Protein AF-A0A522DX21-F1 (afdb_monomer_lite)

Structure (mmCIF, N/CA/C/O backbone):
data_AF-A0A522DX21-F1
#
_entry.id   AF-A0A522DX21-F1
#
loop_
_atom_site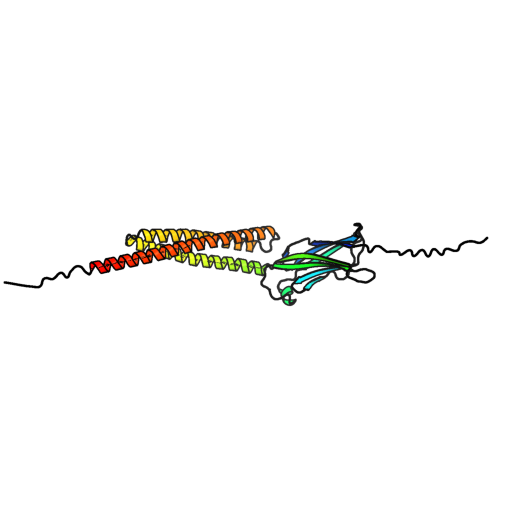.group_PDB
_atom_site.id
_atom_site.type_symbol
_atom_site.label_atom_id
_atom_site.label_alt_id
_atom_site.label_comp_id
_atom_site.label_asym_id
_atom_site.label_entity_id
_atom_site.label_seq_id
_atom_site.pdbx_PDB_ins_code
_atom_site.Cartn_x
_atom_site.Cartn_y
_atom_site.Cartn_z
_atom_site.occupancy
_atom_site.B_iso_or_equiv
_atom_site.auth_seq_id
_atom_site.auth_comp_id
_atom_site.auth_asym_id
_atom_site.auth_atom_id
_atom_site.pdbx_PDB_model_num
ATOM 1 N N . MET A 1 1 ? 10.305 26.008 -93.232 1.00 39.03 1 MET A N 1
ATOM 2 C CA . MET A 1 1 ? 11.632 25.721 -92.625 1.00 39.03 1 MET A CA 1
ATOM 3 C C . MET A 1 1 ? 11.988 26.910 -91.744 1.00 39.03 1 MET A C 1
ATOM 5 O O . MET A 1 1 ? 11.935 28.002 -92.274 1.00 39.03 1 MET A O 1
ATOM 9 N N . LYS A 1 2 ? 12.291 26.860 -90.445 1.00 35.84 2 LYS A N 1
ATOM 10 C CA . LYS A 1 2 ? 12.643 25.828 -89.450 1.00 35.84 2 LYS A CA 1
ATOM 11 C C . LYS A 1 2 ? 12.024 26.304 -88.116 1.00 35.84 2 LYS A C 1
ATOM 13 O O . LYS A 1 2 ? 12.087 27.488 -87.822 1.00 35.84 2 LYS A O 1
ATOM 18 N N . LEU A 1 3 ? 11.160 25.500 -87.508 1.00 30.83 3 LEU A N 1
ATOM 19 C CA . LEU A 1 3 ? 11.410 24.604 -86.368 1.00 30.83 3 LEU A CA 1
ATOM 20 C C . LEU A 1 3 ? 11.516 25.326 -85.008 1.00 30.83 3 LEU A C 1
ATOM 22 O O . LEU A 1 3 ? 12.501 25.985 -84.692 1.00 30.83 3 LEU A O 1
ATOM 26 N N . LEU A 1 4 ? 10.434 25.141 -84.251 1.00 33.38 4 LEU A N 1
ATOM 27 C CA . LEU A 1 4 ? 10.149 25.508 -82.867 1.00 33.38 4 LEU A CA 1
ATOM 28 C C . LEU A 1 4 ? 11.225 24.956 -81.906 1.00 33.38 4 LEU A C 1
ATOM 30 O O . LEU A 1 4 ? 11.493 23.756 -81.923 1.00 33.38 4 LEU A O 1
ATOM 34 N N . VAL A 1 5 ? 11.782 25.795 -81.029 1.00 33.75 5 VAL A N 1
ATOM 35 C CA . VAL A 1 5 ? 12.549 25.363 -79.846 1.00 33.75 5 VAL A CA 1
ATOM 36 C C . VAL A 1 5 ? 11.706 25.694 -78.619 1.00 33.75 5 VAL A C 1
ATOM 38 O O . VAL A 1 5 ? 11.682 26.829 -78.155 1.00 33.75 5 VAL A O 1
ATOM 41 N N . VAL A 1 6 ? 10.969 24.700 -78.124 1.00 35.12 6 VAL A N 1
ATOM 42 C CA . VAL A 1 6 ? 10.314 24.742 -76.811 1.00 35.12 6 VAL A CA 1
ATOM 43 C C . VAL A 1 6 ? 11.264 24.068 -75.831 1.00 35.12 6 VAL A C 1
ATOM 45 O O . VAL A 1 6 ? 11.471 22.858 -75.877 1.00 35.12 6 VAL A O 1
ATOM 48 N N . ALA A 1 7 ? 11.881 24.874 -74.971 1.00 36.88 7 ALA A N 1
ATOM 49 C CA . ALA A 1 7 ? 12.698 24.407 -73.866 1.00 36.88 7 ALA A CA 1
ATOM 50 C C . ALA A 1 7 ? 11.791 23.788 -72.790 1.00 36.88 7 ALA A C 1
ATOM 52 O O . ALA A 1 7 ? 11.196 24.492 -71.977 1.00 36.88 7 ALA A O 1
ATOM 53 N N . ALA A 1 8 ? 11.682 22.460 -72.788 1.00 36.44 8 ALA A N 1
ATOM 54 C CA . ALA A 1 8 ? 11.120 21.707 -71.675 1.00 36.44 8 ALA A CA 1
ATOM 55 C C . ALA A 1 8 ? 12.195 21.557 -70.589 1.00 36.44 8 ALA A C 1
ATOM 57 O O . ALA A 1 8 ? 12.949 20.585 -70.555 1.00 36.44 8 ALA A O 1
ATOM 58 N N . PHE A 1 9 ? 12.278 22.549 -69.703 1.00 37.25 9 PHE A N 1
ATOM 59 C CA . PHE A 1 9 ? 13.002 22.441 -68.440 1.00 37.25 9 PHE A CA 1
ATOM 60 C C . PHE A 1 9 ? 12.196 21.495 -67.535 1.00 37.25 9 PHE A C 1
ATOM 62 O O . PHE A 1 9 ? 11.307 21.915 -66.797 1.00 37.25 9 PHE A O 1
ATOM 69 N N . SER A 1 10 ? 12.443 20.188 -67.662 1.00 35.66 10 SER A N 1
ATOM 70 C CA . SER A 1 10 ? 11.911 19.175 -66.747 1.00 35.66 10 SER A CA 1
ATOM 71 C C . SER A 1 10 ? 12.564 19.369 -65.384 1.00 35.66 10 SER A C 1
ATOM 73 O O . SER A 1 10 ? 13.601 18.789 -65.075 1.00 35.66 10 SER A O 1
ATOM 75 N N . PHE A 1 11 ? 11.950 20.228 -64.577 1.00 39.78 11 PHE A N 1
ATOM 76 C CA . PHE A 1 11 ? 12.194 20.342 -63.150 1.00 39.78 11 PHE A CA 1
ATOM 77 C C . PHE A 1 11 ? 11.631 19.076 -62.488 1.00 39.78 11 PHE A C 1
ATOM 79 O O . PHE A 1 11 ? 10.520 19.056 -61.963 1.00 39.78 11 PHE A O 1
ATOM 86 N N . LEU A 1 12 ? 12.382 17.975 -62.589 1.00 36.09 12 LEU A N 1
ATOM 87 C CA . LEU A 1 12 ? 12.149 16.763 -61.817 1.00 36.09 12 LEU A CA 1
ATOM 88 C C . LEU A 1 12 ? 12.558 17.080 -60.372 1.00 36.09 12 LEU A C 1
ATOM 90 O O . LEU A 1 12 ? 13.670 16.792 -59.937 1.00 36.09 12 LE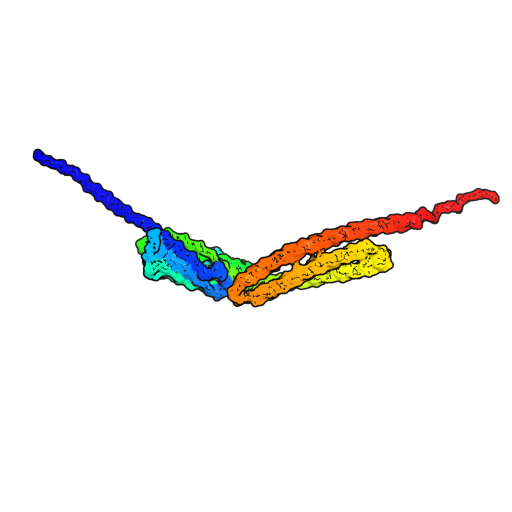U A O 1
ATOM 94 N N . LEU A 1 13 ? 11.661 17.747 -59.642 1.00 36.09 13 LEU A N 1
ATOM 95 C CA . LEU A 1 13 ? 11.667 17.756 -58.186 1.00 36.09 13 LEU A CA 1
ATOM 96 C C . LEU A 1 13 ? 11.557 16.297 -57.742 1.00 36.09 13 LEU A C 1
ATOM 98 O O . LEU A 1 13 ? 10.463 15.748 -57.628 1.00 36.09 13 LEU A O 1
ATOM 102 N N . LEU A 1 14 ? 12.709 15.667 -57.516 1.00 35.25 14 LEU A N 1
ATOM 103 C CA . LEU A 1 14 ? 12.860 14.505 -56.653 1.00 35.25 14 LEU A CA 1
ATOM 104 C C . LEU A 1 14 ? 12.428 14.941 -55.247 1.00 35.25 14 LEU A C 1
ATOM 106 O O . LEU A 1 14 ? 13.248 15.227 -54.379 1.00 35.25 14 LEU A O 1
ATOM 110 N N . LEU A 1 15 ? 11.115 15.045 -55.044 1.00 38.12 15 LEU A N 1
ATOM 111 C CA . LEU A 1 15 ? 10.481 14.990 -53.739 1.00 38.12 15 LEU A CA 1
ATOM 112 C C . LEU A 1 15 ? 10.777 13.588 -53.216 1.00 38.12 15 LEU A C 1
ATOM 114 O O . LEU A 1 15 ? 9.983 12.670 -53.397 1.00 38.12 15 LEU A O 1
ATOM 118 N N . SER A 1 16 ? 11.966 13.399 -52.644 1.00 42.44 16 SER A N 1
ATOM 119 C CA . SER A 1 16 ? 12.251 12.232 -51.824 1.00 42.44 16 SER A CA 1
ATOM 120 C C . SER A 1 16 ? 11.145 12.188 -50.771 1.00 42.44 16 SER A C 1
ATOM 122 O O . SER A 1 16 ? 11.061 13.135 -49.978 1.00 42.44 16 SER A O 1
ATOM 124 N N . PRO A 1 17 ? 10.249 11.183 -50.790 1.00 52.69 17 PRO A N 1
ATOM 125 C CA . PRO A 1 17 ? 9.234 11.084 -49.762 1.00 52.69 17 PRO A CA 1
ATOM 126 C C . PRO A 1 17 ? 9.983 11.014 -48.436 1.00 52.69 17 PRO A C 1
ATOM 128 O O . PRO A 1 17 ? 10.894 10.202 -48.267 1.00 52.69 17 PRO A O 1
ATOM 131 N N . ALA A 1 18 ? 9.663 11.928 -47.525 1.00 56.34 18 ALA A N 1
ATOM 132 C CA . ALA A 1 18 ? 10.139 11.835 -46.160 1.00 56.34 18 ALA A CA 1
ATOM 133 C C . ALA A 1 18 ? 9.536 10.549 -45.582 1.00 56.34 18 ALA A C 1
ATOM 135 O O . ALA A 1 18 ? 8.378 10.546 -45.172 1.00 56.34 18 ALA A O 1
ATOM 136 N N . PHE A 1 19 ? 10.285 9.444 -45.645 1.00 62.56 19 PHE A N 1
ATOM 137 C CA . PHE A 1 19 ? 9.850 8.158 -45.115 1.00 62.56 19 PHE A CA 1
ATOM 138 C C . PHE A 1 19 ? 9.597 8.332 -43.622 1.00 62.56 19 PHE A C 1
ATOM 140 O O . PHE A 1 19 ? 10.507 8.665 -42.855 1.00 62.56 19 PHE A O 1
ATOM 147 N N . ALA A 1 20 ? 8.348 8.158 -43.204 1.00 72.31 20 ALA A N 1
ATOM 148 C CA . ALA A 1 20 ? 8.014 8.246 -41.796 1.00 72.31 20 ALA A CA 1
ATOM 149 C C . ALA A 1 20 ? 8.520 6.976 -41.097 1.00 72.31 20 ALA A C 1
ATOM 151 O O . ALA A 1 20 ? 8.383 5.875 -41.615 1.00 72.31 20 ALA A O 1
ATOM 152 N N . LEU A 1 21 ? 9.111 7.104 -39.908 1.00 80.12 21 LEU A N 1
ATOM 153 C CA . LEU A 1 21 ? 9.552 5.942 -39.131 1.00 80.12 21 LEU A CA 1
ATOM 154 C C . LEU A 1 21 ? 8.443 5.461 -38.195 1.00 80.12 21 LEU A C 1
ATOM 156 O O . LEU A 1 21 ? 7.764 6.258 -37.532 1.00 80.12 21 LEU A O 1
ATOM 160 N N . ASN A 1 22 ? 8.294 4.148 -38.070 1.00 82.50 22 ASN A N 1
ATOM 161 C CA . ASN A 1 22 ? 7.469 3.508 -37.060 1.00 82.50 22 ASN A CA 1
ATOM 162 C C . ASN A 1 22 ? 8.352 2.913 -35.955 1.00 82.50 22 ASN A C 1
ATOM 164 O O . ASN A 1 22 ? 9.333 2.228 -36.230 1.00 82.50 22 ASN A O 1
ATOM 168 N N . ILE A 1 23 ? 8.017 3.215 -34.698 1.00 83.81 23 ILE A N 1
ATOM 169 C CA . ILE A 1 23 ? 8.788 2.796 -33.523 1.00 83.81 23 ILE A CA 1
ATOM 170 C C . ILE A 1 23 ? 7.833 2.119 -32.556 1.00 83.81 23 ILE A C 1
ATOM 172 O O . ILE A 1 23 ? 6.859 2.735 -32.115 1.00 83.81 23 ILE A O 1
ATOM 176 N N . THR A 1 24 ? 8.159 0.891 -32.174 1.00 84.38 24 THR A N 1
ATOM 177 C CA . THR A 1 24 ? 7.510 0.180 -31.075 1.00 84.38 24 THR A CA 1
ATOM 178 C C . THR A 1 24 ? 8.494 0.039 -29.925 1.00 84.38 24 THR A C 1
ATOM 180 O O . THR A 1 24 ? 9.684 -0.184 -30.133 1.00 84.38 24 THR A O 1
ATOM 183 N N . VAL A 1 25 ? 8.011 0.204 -28.694 1.00 84.31 25 VAL A N 1
ATOM 184 C CA . VAL A 1 25 ? 8.801 -0.048 -27.486 1.00 84.31 25 VAL A CA 1
ATOM 185 C C . VAL A 1 25 ? 7.913 -0.757 -26.481 1.00 84.31 25 VAL A C 1
ATOM 187 O O . VAL A 1 25 ? 6.799 -0.315 -26.192 1.00 84.31 25 VAL A O 1
ATOM 190 N N . SER A 1 26 ? 8.436 -1.835 -25.927 1.00 82.56 26 SER A N 1
ATOM 191 C CA . SER A 1 26 ? 7.828 -2.629 -24.876 1.00 82.56 26 SER A CA 1
ATOM 192 C C . SER A 1 26 ? 8.840 -2.868 -23.763 1.00 82.56 26 SER A C 1
ATOM 194 O O . SER A 1 26 ? 10.050 -2.841 -23.983 1.00 82.56 26 SER A O 1
ATOM 196 N N . ALA A 1 27 ? 8.337 -3.060 -22.551 1.00 85.62 27 ALA A N 1
ATOM 197 C CA . ALA A 1 27 ? 9.127 -3.559 -21.440 1.00 85.62 27 ALA A CA 1
ATOM 198 C C . ALA A 1 27 ? 8.679 -4.993 -21.163 1.00 85.62 27 ALA A C 1
ATOM 200 O O . ALA A 1 27 ? 7.476 -5.260 -21.168 1.00 85.62 27 ALA A O 1
ATOM 201 N N . ASP A 1 28 ? 9.622 -5.888 -20.883 1.00 84.88 28 ASP A N 1
ATOM 202 C CA . ASP A 1 28 ? 9.326 -7.252 -20.424 1.00 84.88 28 ASP A CA 1
ATOM 203 C C . ASP A 1 28 ? 8.513 -7.257 -19.115 1.00 84.88 28 ASP A C 1
ATOM 205 O O . ASP A 1 28 ? 7.706 -8.152 -18.868 1.00 84.88 28 ASP A O 1
ATOM 209 N N . LYS A 1 29 ? 8.692 -6.218 -18.293 1.00 79.75 29 LYS A N 1
ATOM 210 C CA . LYS A 1 29 ? 8.018 -6.019 -17.014 1.00 79.75 29 LYS A CA 1
ATOM 211 C C . LYS A 1 29 ? 7.388 -4.631 -16.939 1.00 79.75 29 LYS A C 1
ATOM 213 O O . LYS A 1 29 ? 8.066 -3.608 -16.992 1.00 79.75 29 LYS A O 1
ATOM 218 N N . ALA A 1 30 ? 6.080 -4.583 -16.690 1.00 73.12 30 ALA A N 1
ATOM 219 C CA . ALA A 1 30 ? 5.385 -3.332 -16.366 1.00 73.12 30 ALA A CA 1
ATOM 220 C C . ALA A 1 30 ? 5.712 -2.820 -14.946 1.00 73.12 30 ALA A C 1
ATOM 222 O O . ALA A 1 30 ? 5.510 -1.643 -14.632 1.00 73.12 30 ALA A O 1
ATOM 223 N N . LYS A 1 31 ? 6.188 -3.714 -14.069 1.00 74.19 31 LYS A N 1
ATOM 224 C CA . LYS A 1 31 ? 6.530 -3.443 -12.670 1.00 74.19 31 LYS A CA 1
ATOM 225 C C . LYS A 1 31 ? 7.816 -4.170 -12.300 1.00 74.19 31 LYS A C 1
ATOM 227 O O . LYS A 1 31 ? 7.972 -5.335 -12.641 1.00 74.19 31 LYS A O 1
ATOM 232 N N . VAL A 1 32 ? 8.704 -3.484 -11.601 1.00 77.00 32 VAL A N 1
ATOM 233 C CA . VAL A 1 32 ? 10.064 -3.946 -11.291 1.00 77.00 32 VAL A CA 1
ATOM 234 C C . VAL A 1 32 ? 10.398 -3.570 -9.859 1.00 77.00 32 VAL A C 1
ATOM 236 O O . VAL A 1 32 ? 9.903 -2.560 -9.365 1.00 77.00 32 VAL A O 1
ATOM 239 N N . MET A 1 33 ? 11.212 -4.348 -9.159 1.00 77.94 33 MET A N 1
ATOM 240 C CA . MET A 1 33 ? 11.642 -3.961 -7.812 1.00 77.94 33 MET A CA 1
ATOM 241 C C . MET A 1 33 ? 12.912 -3.103 -7.883 1.00 77.94 33 MET A C 1
ATOM 243 O O . MET A 1 33 ? 13.641 -3.115 -8.875 1.00 77.94 33 MET A O 1
ATOM 247 N N . TYR A 1 34 ? 13.182 -2.313 -6.846 1.00 79.19 34 TYR A N 1
ATOM 248 C CA . TYR A 1 34 ? 14.462 -1.601 -6.745 1.00 79.19 34 TYR A CA 1
ATOM 249 C C . TYR A 1 34 ? 15.620 -2.608 -6.738 1.00 79.19 34 TYR A C 1
ATOM 251 O O . TYR A 1 34 ? 15.553 -3.607 -6.027 1.00 79.19 34 TYR A O 1
ATOM 259 N N . GLY A 1 35 ? 16.672 -2.348 -7.516 1.00 82.38 35 GLY A N 1
ATOM 260 C CA . GLY A 1 35 ? 17.792 -3.275 -7.703 1.00 82.38 35 GLY A CA 1
ATOM 261 C C . GLY A 1 35 ? 17.547 -4.394 -8.723 1.00 82.38 35 GLY A C 1
ATOM 262 O O . GLY A 1 35 ? 18.496 -5.089 -9.076 1.00 82.38 35 GLY A O 1
ATOM 263 N N . GLU A 1 36 ? 16.321 -4.578 -9.223 1.00 82.69 36 GLU A N 1
ATOM 264 C CA . GLU A 1 36 ? 16.052 -5.574 -10.262 1.00 82.69 36 GLU A CA 1
ATOM 265 C C . GLU A 1 36 ? 16.389 -5.070 -11.663 1.00 82.69 36 GLU A C 1
ATOM 267 O O . GLU A 1 36 ? 16.349 -3.874 -11.964 1.00 82.69 36 GLU A O 1
ATOM 272 N N . ASN A 1 37 ? 16.643 -6.035 -12.546 1.00 88.19 37 ASN A N 1
ATOM 273 C CA . ASN A 1 37 ? 16.780 -5.798 -13.971 1.00 88.19 37 ASN A CA 1
ATOM 274 C C . ASN A 1 37 ? 15.440 -5.967 -14.693 1.00 88.19 37 ASN A C 1
ATOM 276 O O . ASN A 1 37 ? 14.613 -6.826 -14.350 1.00 88.19 37 ASN A O 1
ATOM 280 N N . PHE A 1 38 ? 15.276 -5.172 -15.740 1.00 86.88 38 PHE A N 1
ATOM 281 C CA . PHE A 1 38 ? 14.224 -5.317 -16.735 1.00 86.88 38 PHE A CA 1
ATOM 282 C C . PHE A 1 38 ? 14.771 -4.996 -18.117 1.00 86.88 38 PHE A C 1
ATOM 284 O O . PHE A 1 38 ? 15.800 -4.333 -18.254 1.00 86.88 38 PHE A O 1
ATOM 291 N N . THR A 1 39 ? 14.073 -5.472 -19.132 1.00 90.19 39 THR A N 1
ATOM 292 C CA . THR A 1 39 ? 14.499 -5.383 -20.521 1.00 90.19 39 THR A CA 1
ATOM 293 C C . THR A 1 39 ? 13.519 -4.515 -21.284 1.00 90.19 39 THR A C 1
ATOM 295 O O . THR A 1 39 ? 12.317 -4.779 -21.317 1.00 90.19 39 THR A O 1
ATOM 298 N N . LEU A 1 40 ? 14.040 -3.469 -21.914 1.00 89.12 40 LEU A N 1
ATOM 299 C CA . LEU A 1 40 ? 13.326 -2.724 -22.935 1.00 89.12 40 LEU A CA 1
ATOM 300 C C . LEU A 1 40 ? 13.638 -3.325 -24.291 1.00 89.12 40 LEU A C 1
ATOM 302 O O . LEU A 1 40 ? 14.800 -3.398 -24.674 1.00 89.12 40 LEU A O 1
ATOM 306 N N . SER A 1 41 ? 12.607 -3.697 -25.029 1.00 90.62 41 SER A N 1
ATOM 307 C CA . SER A 1 41 ? 12.727 -4.194 -26.392 1.00 90.62 41 SER A CA 1
ATOM 308 C C . SER A 1 41 ? 11.827 -3.402 -27.321 1.00 90.62 41 SER A C 1
ATOM 310 O O . SER A 1 41 ? 10.812 -2.833 -26.911 1.00 90.62 41 SER A O 1
ATOM 312 N N . GLY A 1 42 ? 12.191 -3.344 -28.589 1.00 89.94 42 GLY A N 1
ATOM 313 C CA . GLY A 1 42 ? 11.383 -2.653 -29.574 1.00 89.94 42 GLY A CA 1
ATOM 314 C C . GLY A 1 42 ? 11.883 -2.870 -30.983 1.00 89.94 42 GLY A C 1
ATOM 315 O O . GLY A 1 42 ? 12.882 -3.555 -31.200 1.00 89.94 42 GLY A O 1
ATOM 316 N N . ALA A 1 43 ? 11.171 -2.275 -31.931 1.00 90.62 43 ALA A N 1
ATOM 317 C CA . ALA A 1 43 ? 11.530 -2.303 -33.335 1.00 90.62 43 ALA A CA 1
ATOM 318 C C . ALA A 1 43 ? 11.411 -0.907 -33.942 1.00 90.62 43 ALA A C 1
ATOM 320 O O . ALA A 1 43 ? 10.512 -0.133 -33.598 1.00 90.62 43 ALA A O 1
ATOM 321 N N . ILE A 1 44 ? 12.326 -0.603 -34.855 1.00 88.69 44 ILE A N 1
ATOM 322 C CA . ILE A 1 44 ? 12.304 0.581 -35.703 1.00 88.69 44 ILE A CA 1
ATOM 323 C C . ILE A 1 44 ? 12.133 0.085 -37.137 1.00 88.69 44 ILE A C 1
ATOM 325 O O . ILE A 1 44 ? 12.921 -0.718 -37.630 1.00 88.69 44 ILE A O 1
ATOM 329 N N . THR A 1 45 ? 11.072 0.542 -37.791 1.00 89.19 45 THR A N 1
ATOM 330 C CA . THR A 1 45 ? 10.726 0.179 -39.170 1.00 89.19 45 THR A CA 1
ATOM 331 C C . THR A 1 45 ? 10.413 1.435 -39.967 1.00 89.19 45 THR A C 1
ATOM 333 O O . THR A 1 45 ? 10.094 2.486 -39.402 1.00 89.19 45 THR A O 1
ATOM 336 N N . TYR A 1 46 ? 10.499 1.337 -41.286 1.00 86.81 46 TYR A N 1
ATOM 337 C CA . TYR A 1 46 ? 9.920 2.336 -42.175 1.00 86.81 46 TYR A CA 1
ATOM 338 C C . TYR A 1 46 ? 8.382 2.292 -42.095 1.00 86.81 46 TYR A C 1
ATOM 340 O O . TYR A 1 46 ? 7.788 1.334 -41.599 1.00 86.81 46 TYR A O 1
ATOM 348 N N . ASP A 1 47 ? 7.718 3.333 -42.580 1.00 83.75 47 ASP A N 1
ATOM 349 C CA . ASP A 1 47 ? 6.257 3.456 -42.664 1.00 83.75 47 ASP A CA 1
ATOM 350 C C . ASP A 1 47 ? 5.589 2.315 -43.434 1.00 83.75 47 ASP A C 1
ATOM 352 O O . ASP A 1 47 ? 4.495 1.882 -43.075 1.00 83.75 47 ASP A O 1
ATOM 356 N N . ASN A 1 48 ? 6.273 1.781 -44.442 1.00 86.88 48 ASN A N 1
ATOM 357 C CA . ASN A 1 48 ? 5.850 0.599 -45.186 1.00 86.88 48 ASN A CA 1
ATOM 358 C C . ASN A 1 48 ? 6.036 -0.731 -44.417 1.00 86.88 48 ASN A C 1
ATOM 360 O O . ASN A 1 48 ? 5.780 -1.796 -44.975 1.00 86.88 48 ASN A O 1
ATOM 364 N N . GLY A 1 49 ? 6.503 -0.685 -43.164 1.00 85.38 49 GLY A N 1
ATOM 365 C CA . GLY A 1 49 ? 6.735 -1.846 -42.301 1.00 85.38 49 GLY A CA 1
ATOM 366 C C . GLY A 1 49 ? 8.061 -2.573 -42.540 1.00 85.38 49 GLY A C 1
ATOM 367 O O . GLY A 1 49 ? 8.342 -3.554 -41.855 1.00 85.38 49 GLY A O 1
ATOM 368 N N . THR A 1 50 ? 8.892 -2.108 -43.476 1.00 89.62 50 THR A N 1
ATOM 369 C CA . THR A 1 50 ? 10.188 -2.737 -43.761 1.00 89.62 50 THR A CA 1
ATOM 370 C C . THR A 1 50 ? 11.168 -2.461 -42.622 1.00 89.62 50 THR A C 1
ATOM 372 O O . THR A 1 50 ? 11.265 -1.339 -42.117 1.00 89.62 50 THR A O 1
ATOM 375 N N . ALA A 1 51 ? 11.902 -3.492 -42.216 1.00 88.94 51 ALA A N 1
ATOM 376 C CA . ALA A 1 51 ? 12.987 -3.387 -41.252 1.00 88.94 51 ALA A CA 1
ATOM 377 C C . ALA A 1 51 ? 14.236 -2.728 -41.859 1.00 88.94 51 ALA A C 1
ATOM 379 O O . ALA A 1 51 ? 14.483 -2.818 -43.060 1.00 88.94 51 ALA A O 1
ATOM 380 N N . GLY A 1 52 ? 15.045 -2.092 -41.017 1.00 84.12 52 GLY A N 1
ATOM 381 C CA . GLY A 1 52 ? 16.320 -1.501 -41.416 1.00 84.12 52 GLY A CA 1
ATOM 382 C C . GLY A 1 52 ? 17.264 -1.346 -40.229 1.00 84.12 52 GLY A C 1
ATOM 383 O O . GLY A 1 52 ? 16.858 -1.503 -39.080 1.00 84.12 52 GLY A O 1
ATOM 384 N N . GLN A 1 53 ? 18.530 -1.030 -40.500 1.00 90.69 53 GLN A N 1
ATOM 385 C CA . GLN A 1 53 ? 19.482 -0.657 -39.453 1.00 90.69 53 GLN A CA 1
ATOM 386 C C . GLN A 1 53 ? 19.413 0.845 -39.190 1.00 90.69 53 GLN A C 1
ATOM 388 O O . GLN A 1 53 ? 19.624 1.650 -40.095 1.00 90.69 53 GLN A O 1
ATOM 393 N N . PHE A 1 54 ? 19.134 1.214 -37.942 1.00 85.81 54 PHE A N 1
ATOM 394 C CA . PHE A 1 54 ? 18.990 2.600 -37.516 1.00 85.81 54 PHE A CA 1
ATOM 395 C C . PHE A 1 54 ? 19.894 2.899 -36.327 1.00 85.81 54 PHE A C 1
ATOM 397 O O . PHE A 1 54 ? 19.966 2.117 -35.378 1.00 85.81 54 PHE A O 1
ATOM 404 N N . ASP A 1 55 ? 20.523 4.072 -36.348 1.00 87.81 55 ASP A N 1
ATOM 405 C CA . ASP A 1 55 ? 21.183 4.630 -35.173 1.00 87.81 55 ASP A CA 1
ATOM 406 C C . ASP A 1 55 ? 20.127 5.124 -34.173 1.00 87.81 55 ASP A C 1
ATOM 408 O O . ASP A 1 55 ? 19.282 5.972 -34.479 1.00 87.81 55 ASP A O 1
ATOM 412 N N . TYR A 1 56 ? 20.187 4.620 -32.943 1.00 86.81 56 TYR A N 1
ATOM 413 C CA . TYR A 1 56 ? 19.236 4.958 -31.890 1.00 86.81 56 TYR A CA 1
ATOM 414 C C . TYR A 1 56 ? 19.920 5.213 -30.544 1.00 86.81 56 TYR A C 1
ATOM 416 O O . TYR A 1 56 ? 21.066 4.830 -30.289 1.00 86.81 56 TYR A O 1
ATOM 424 N N . ARG A 1 57 ? 19.177 5.882 -29.656 1.00 88.62 57 ARG A N 1
ATOM 425 C CA . ARG A 1 57 ? 19.479 5.980 -28.227 1.00 88.62 57 ARG A CA 1
ATOM 426 C C . ARG A 1 57 ? 18.214 5.685 -27.431 1.00 88.62 57 ARG A C 1
ATOM 428 O O . ARG A 1 57 ? 17.228 6.420 -27.516 1.00 88.62 57 ARG A O 1
ATOM 435 N N . ALA A 1 58 ? 18.252 4.620 -26.645 1.00 86.25 58 ALA A N 1
ATOM 436 C CA . ALA A 1 58 ? 17.215 4.261 -25.694 1.00 86.25 58 ALA A CA 1
ATOM 437 C C . ALA A 1 58 ? 17.654 4.671 -24.286 1.00 86.25 58 ALA A C 1
ATOM 439 O O . ALA A 1 58 ? 18.798 4.453 -23.890 1.00 86.25 58 ALA A O 1
ATOM 440 N N . ALA A 1 59 ? 16.749 5.277 -23.524 1.00 85.69 59 ALA A N 1
ATOM 441 C CA . ALA A 1 59 ? 17.025 5.668 -22.151 1.00 85.69 59 ALA A CA 1
ATOM 442 C C . ALA A 1 59 ? 15.800 5.476 -21.258 1.00 85.69 59 ALA A C 1
ATOM 444 O O . ALA A 1 59 ? 14.661 5.722 -21.656 1.00 85.69 59 ALA A O 1
ATOM 445 N N . VAL A 1 60 ? 16.048 5.084 -20.012 1.00 83.19 60 VAL A N 1
ATOM 446 C CA . VAL A 1 60 ? 15.041 5.068 -18.949 1.00 83.19 60 VAL A CA 1
ATOM 447 C C . VAL A 1 60 ? 15.249 6.294 -18.091 1.00 83.19 60 VAL A C 1
ATOM 449 O O . VAL A 1 60 ? 16.345 6.536 -17.588 1.00 83.19 60 VAL A O 1
ATOM 452 N N . VAL A 1 61 ? 14.177 7.050 -17.900 1.00 82.69 61 VAL A N 1
ATOM 453 C CA . VAL A 1 61 ? 14.199 8.314 -17.180 1.00 82.69 61 VAL A CA 1
ATOM 454 C C . VAL A 1 61 ? 13.311 8.213 -15.943 1.00 82.69 61 VAL A C 1
ATOM 456 O O . VAL A 1 61 ? 12.114 7.934 -16.030 1.00 82.69 61 VAL A O 1
ATOM 459 N N . ALA A 1 62 ? 13.908 8.435 -14.778 1.00 78.88 62 ALA A N 1
ATOM 460 C CA . ALA A 1 62 ? 13.229 8.587 -13.499 1.00 78.88 62 ALA A CA 1
ATOM 461 C C . ALA A 1 62 ? 12.559 9.972 -13.376 1.00 78.88 62 ALA A C 1
ATOM 463 O O . ALA A 1 62 ? 12.784 10.869 -14.202 1.00 78.88 62 ALA A O 1
ATOM 464 N N . PRO A 1 63 ? 11.731 10.197 -12.337 1.00 72.75 63 PRO A N 1
ATOM 465 C CA . PRO A 1 63 ? 11.180 11.517 -12.055 1.00 72.75 63 PRO A CA 1
ATOM 466 C C . PRO A 1 63 ? 12.280 12.586 -11.977 1.00 72.75 63 PRO A C 1
ATOM 468 O O . PRO A 1 63 ? 13.405 12.305 -11.573 1.00 72.75 63 PRO A O 1
ATOM 471 N N . LYS A 1 64 ? 11.937 13.821 -12.362 1.00 76.12 64 LYS A N 1
ATOM 472 C CA . LYS A 1 64 ? 12.873 14.947 -12.561 1.00 76.12 64 LYS A CA 1
ATOM 473 C C . LYS A 1 64 ? 13.872 14.801 -13.717 1.00 76.12 64 LYS A C 1
ATOM 475 O O . LYS A 1 64 ? 14.803 15.591 -13.806 1.00 76.12 64 LYS A O 1
ATOM 480 N N . GLY A 1 65 ? 13.671 13.849 -14.627 1.00 77.69 65 GLY A N 1
ATOM 481 C CA . GLY A 1 65 ? 14.503 13.759 -15.829 1.00 77.69 65 GLY A CA 1
ATOM 482 C C . GLY A 1 65 ? 15.836 13.038 -15.615 1.00 77.69 65 GLY A C 1
ATOM 483 O O . GLY A 1 65 ? 16.706 13.112 -16.477 1.00 77.69 65 GLY A O 1
ATOM 484 N N . ILE A 1 66 ? 16.005 12.342 -14.488 1.00 78.25 66 ILE A N 1
ATOM 485 C CA . ILE A 1 66 ? 17.249 11.640 -14.161 1.00 78.25 66 ILE A CA 1
ATOM 486 C C . ILE A 1 66 ? 17.346 10.371 -15.006 1.00 78.25 66 ILE A C 1
ATOM 488 O O . ILE A 1 66 ? 16.454 9.525 -14.971 1.00 78.25 66 ILE A O 1
ATOM 492 N N . ILE A 1 67 ? 18.425 10.240 -15.773 1.00 82.56 67 ILE A N 1
ATOM 493 C CA . ILE A 1 67 ? 18.668 9.064 -16.609 1.00 82.56 67 ILE A CA 1
ATOM 494 C C . ILE A 1 67 ? 19.152 7.926 -15.711 1.00 82.56 67 ILE A C 1
ATOM 496 O O . ILE A 1 67 ? 20.210 8.008 -15.097 1.00 82.56 67 ILE A O 1
ATOM 500 N N . VAL A 1 68 ? 18.349 6.871 -15.641 1.00 82.06 68 VAL A N 1
ATOM 501 C CA . VAL A 1 68 ? 18.606 5.660 -14.854 1.00 82.06 68 VAL A CA 1
ATOM 502 C C . VAL A 1 68 ? 19.387 4.628 -15.661 1.00 82.06 68 VAL A C 1
ATOM 504 O O . VAL A 1 68 ? 20.197 3.884 -15.122 1.00 82.06 68 VAL A O 1
ATOM 507 N N . CYS A 1 69 ? 19.126 4.585 -16.961 1.00 87.06 69 CYS A N 1
ATOM 508 C CA . CYS A 1 69 ? 19.714 3.640 -17.894 1.00 87.06 69 CYS A CA 1
ATOM 509 C C . CYS A 1 69 ? 19.786 4.304 -19.267 1.00 87.06 69 CYS A C 1
ATOM 511 O O . CYS A 1 69 ? 18.886 5.064 -19.629 1.00 87.06 69 CYS A O 1
ATOM 513 N N . ASP A 1 70 ? 20.851 4.042 -20.015 1.00 89.75 70 ASP A N 1
ATOM 514 C CA . ASP A 1 70 ? 21.143 4.682 -21.295 1.00 89.75 70 ASP A CA 1
ATOM 515 C C . ASP A 1 70 ? 21.906 3.692 -22.169 1.00 89.75 70 ASP A C 1
ATOM 517 O O . ASP A 1 70 ? 23.012 3.292 -21.807 1.00 89.75 70 ASP A O 1
ATOM 521 N N . SER A 1 71 ? 21.347 3.325 -23.323 1.00 87.81 71 SER A N 1
ATOM 522 C CA . SER A 1 71 ? 22.027 2.456 -24.292 1.00 87.81 71 SER A CA 1
ATOM 523 C C . SER A 1 71 ? 23.273 3.102 -24.892 1.00 87.81 71 SER A C 1
ATOM 525 O O . SER A 1 71 ? 24.019 2.429 -25.596 1.00 87.81 71 SER A O 1
ATOM 527 N N . LYS A 1 72 ? 23.461 4.416 -24.682 1.00 90.75 72 LYS A N 1
ATOM 528 C CA . LYS A 1 72 ? 24.313 5.266 -25.519 1.00 90.75 72 LYS A CA 1
ATOM 529 C C . LYS A 1 72 ? 23.856 5.196 -26.978 1.00 90.75 72 LYS A C 1
ATOM 531 O O . LYS A 1 72 ? 22.798 4.645 -27.291 1.00 90.75 72 LYS A O 1
ATOM 536 N N . LYS A 1 73 ? 24.600 5.856 -27.862 1.00 86.75 73 LYS A N 1
ATOM 537 C CA . LYS A 1 73 ? 24.360 5.742 -29.298 1.00 86.75 73 LYS A CA 1
ATOM 538 C C . LYS A 1 73 ? 24.768 4.334 -29.736 1.00 86.75 73 LYS A C 1
ATOM 540 O O . LYS A 1 73 ? 25.907 3.944 -29.499 1.00 86.75 73 LYS A O 1
ATOM 545 N N . THR A 1 74 ? 23.851 3.605 -30.356 1.00 91.19 74 THR A N 1
ATOM 546 C CA . THR A 1 74 ? 24.105 2.276 -30.926 1.00 91.19 74 THR A CA 1
ATOM 547 C C . THR A 1 74 ? 23.198 2.048 -32.138 1.00 91.19 74 THR A C 1
ATOM 549 O O . THR A 1 74 ? 22.373 2.907 -32.452 1.00 91.19 74 THR A O 1
ATOM 552 N N . THR A 1 75 ? 23.355 0.924 -32.829 1.00 90.81 75 THR A N 1
ATOM 553 C CA . THR A 1 75 ? 22.616 0.596 -34.055 1.00 90.81 75 THR A CA 1
ATOM 554 C C . THR A 1 75 ? 21.700 -0.602 -33.806 1.00 90.81 75 THR A C 1
ATOM 556 O O . THR A 1 75 ? 22.057 -1.512 -33.055 1.00 90.81 75 THR A O 1
ATOM 559 N N . THR A 1 76 ? 20.499 -0.601 -34.391 1.00 91.88 76 THR A N 1
ATOM 560 C CA . THR A 1 76 ? 19.588 -1.756 -34.324 1.00 91.88 76 THR A CA 1
ATOM 561 C C . THR A 1 76 ? 20.180 -2.986 -35.012 1.00 91.88 76 THR A C 1
ATOM 563 O O . THR A 1 76 ? 21.084 -2.893 -35.848 1.00 91.88 76 THR A O 1
ATOM 566 N N . ALA A 1 77 ? 19.629 -4.159 -34.700 1.00 94.06 77 ALA A N 1
ATOM 567 C CA . ALA A 1 77 ? 19.868 -5.357 -35.491 1.00 94.06 77 ALA A CA 1
ATOM 568 C C . ALA A 1 77 ? 19.367 -5.175 -36.941 1.00 94.06 77 ALA A C 1
ATOM 570 O O . ALA A 1 77 ? 18.663 -4.214 -37.266 1.00 94.06 77 ALA A O 1
ATOM 571 N N . ALA A 1 78 ? 19.757 -6.093 -37.833 1.00 92.38 78 ALA A N 1
ATOM 572 C CA . ALA A 1 78 ? 19.399 -6.038 -39.256 1.00 92.38 78 ALA A CA 1
ATOM 573 C C . ALA A 1 78 ? 17.880 -6.077 -39.505 1.00 92.38 78 ALA A C 1
ATOM 575 O O . ALA A 1 78 ? 17.399 -5.539 -40.497 1.00 92.38 78 ALA A O 1
ATOM 576 N N . ASP A 1 79 ? 17.129 -6.671 -38.580 1.00 93.69 79 ASP A N 1
ATOM 577 C CA . ASP A 1 79 ? 15.666 -6.721 -38.567 1.00 93.69 79 ASP A CA 1
ATOM 578 C C . ASP A 1 79 ? 15.017 -5.483 -37.909 1.00 93.69 79 ASP A C 1
ATOM 580 O O . ASP A 1 79 ? 13.809 -5.460 -37.676 1.00 93.69 79 ASP A O 1
ATOM 584 N N . GLY A 1 80 ? 15.795 -4.438 -37.612 1.00 90.81 80 GLY A N 1
ATOM 585 C CA . GLY A 1 80 ? 15.313 -3.210 -36.981 1.00 90.81 80 GLY A CA 1
ATOM 586 C C . GLY A 1 80 ? 15.005 -3.341 -35.494 1.00 90.81 80 GLY A C 1
ATOM 587 O O . GLY A 1 80 ? 14.533 -2.376 -34.889 1.00 90.81 80 GLY A O 1
ATOM 588 N N . THR A 1 81 ? 15.277 -4.491 -34.874 1.00 94.25 81 THR A N 1
ATOM 589 C CA . THR A 1 81 ? 15.012 -4.696 -33.450 1.00 94.25 81 THR A CA 1
ATOM 590 C C . THR A 1 81 ? 16.130 -4.156 -32.563 1.00 94.25 81 THR A C 1
ATOM 592 O O . THR A 1 81 ? 17.292 -4.024 -32.962 1.00 94.25 81 THR A O 1
ATOM 595 N N . PHE A 1 82 ? 15.774 -3.831 -31.322 1.00 93.12 82 PHE A N 1
ATOM 596 C CA . PHE A 1 82 ? 16.728 -3.507 -30.273 1.00 93.12 82 PHE A CA 1
ATOM 597 C C . PHE A 1 82 ? 16.313 -4.099 -28.929 1.00 93.12 82 PHE A C 1
ATOM 599 O O . PHE A 1 82 ? 15.134 -4.346 -28.666 1.00 93.12 82 PHE A O 1
ATOM 606 N N . SER A 1 83 ? 17.305 -4.269 -28.056 1.00 92.88 83 SER A N 1
ATOM 607 C CA . SER A 1 83 ? 17.119 -4.683 -26.670 1.00 92.88 83 SER A CA 1
ATOM 608 C C . SER A 1 83 ? 18.078 -3.914 -25.761 1.00 92.88 83 SER A C 1
ATOM 610 O O . SER A 1 83 ? 19.248 -3.728 -26.095 1.00 92.88 83 SER A O 1
ATOM 612 N N . LEU A 1 84 ? 17.579 -3.437 -24.624 1.00 91.50 84 LEU A N 1
ATOM 613 C CA . LEU A 1 84 ? 18.337 -2.733 -23.598 1.00 91.50 84 LEU A CA 1
ATOM 614 C C . LEU A 1 84 ? 17.949 -3.279 -22.225 1.00 91.50 84 LEU A C 1
ATOM 616 O O . LEU A 1 84 ? 16.840 -3.043 -21.743 1.00 91.50 84 LEU A O 1
ATOM 620 N N . THR A 1 85 ? 18.889 -3.955 -21.572 1.00 92.31 85 THR A N 1
ATOM 621 C CA . THR A 1 85 ? 18.739 -4.367 -20.175 1.00 92.31 85 THR A CA 1
ATOM 622 C C . THR A 1 85 ? 19.108 -3.209 -19.259 1.00 92.31 85 THR A C 1
ATOM 624 O O . THR A 1 85 ? 20.209 -2.666 -19.335 1.00 92.31 85 THR A O 1
ATOM 627 N N . CYS A 1 86 ? 18.188 -2.847 -18.372 1.00 88.38 86 CYS A N 1
ATOM 628 C CA . CYS A 1 86 ? 18.342 -1.764 -17.419 1.00 88.38 86 CYS A CA 1
ATOM 629 C C . CYS A 1 86 ? 18.230 -2.276 -15.989 1.00 88.38 86 CYS A C 1
ATOM 631 O O . CYS A 1 86 ? 17.279 -2.980 -15.648 1.00 88.38 86 CYS A O 1
ATOM 633 N N . SER A 1 87 ? 19.164 -1.855 -15.139 1.00 88.50 87 SER A N 1
ATOM 634 C CA . SER A 1 87 ? 19.089 -2.064 -13.695 1.00 88.50 87 SER A CA 1
ATOM 635 C C . SER A 1 87 ? 18.372 -0.892 -13.038 1.00 88.50 87 SER A C 1
ATOM 637 O O . SER A 1 87 ? 18.767 0.265 -13.198 1.00 88.50 87 SER A O 1
ATOM 639 N N . VAL A 1 88 ? 17.313 -1.177 -12.283 1.00 84.69 88 VAL A N 1
ATOM 640 C CA . VAL A 1 88 ? 16.665 -0.174 -11.436 1.00 84.69 88 VAL A CA 1
ATOM 641 C C . VAL A 1 88 ? 17.613 0.145 -10.275 1.00 84.69 88 VAL A C 1
ATOM 643 O O . VAL A 1 88 ? 18.065 -0.788 -9.612 1.00 84.69 88 VAL A O 1
ATOM 646 N N . PRO A 1 89 ? 17.906 1.421 -9.966 1.00 83.50 89 PRO A N 1
ATOM 647 C CA . PRO A 1 89 ? 18.805 1.773 -8.881 1.00 83.50 89 PRO A CA 1
ATOM 648 C C . PRO A 1 89 ? 18.272 1.225 -7.561 1.00 83.50 89 PRO A C 1
ATOM 650 O O . PRO A 1 89 ? 17.059 1.206 -7.322 1.00 83.50 89 PRO A O 1
ATOM 653 N N . THR A 1 90 ? 19.175 0.812 -6.677 1.00 83.31 90 THR A N 1
ATOM 654 C CA . THR A 1 90 ? 18.802 0.500 -5.295 1.00 83.31 90 THR A CA 1
ATOM 655 C C . THR A 1 90 ? 18.283 1.754 -4.589 1.00 83.31 90 THR A C 1
ATOM 657 O O . THR A 1 90 ? 18.446 2.882 -5.062 1.00 83.31 90 THR A O 1
ATOM 660 N N . SER A 1 91 ? 17.653 1.585 -3.426 1.00 74.12 91 SER A N 1
ATOM 661 C CA . SER A 1 91 ? 17.129 2.711 -2.638 1.00 74.12 91 SER A CA 1
ATOM 662 C C . SER A 1 91 ? 18.235 3.707 -2.269 1.00 74.12 91 SER A C 1
ATOM 664 O O . SER A 1 91 ? 18.056 4.916 -2.427 1.00 74.12 91 SER A O 1
ATOM 666 N N . ALA A 1 92 ? 19.401 3.194 -1.871 1.00 79.00 92 ALA A N 1
ATOM 667 C CA . ALA A 1 92 ? 20.591 3.984 -1.570 1.00 79.00 92 ALA A CA 1
ATOM 668 C C . ALA A 1 92 ? 21.126 4.733 -2.803 1.00 79.00 92 ALA A C 1
ATOM 670 O O . ALA A 1 92 ? 21.421 5.925 -2.723 1.00 79.00 92 ALA A O 1
ATOM 671 N N . GLN A 1 93 ? 21.197 4.067 -3.961 1.00 82.56 93 GLN A N 1
ATOM 672 C CA . GLN A 1 93 ? 21.651 4.690 -5.210 1.00 82.56 93 GLN A CA 1
ATOM 673 C C . GLN A 1 93 ? 20.684 5.774 -5.694 1.00 82.56 93 GLN A C 1
ATOM 675 O O . GLN A 1 93 ? 21.116 6.855 -6.085 1.00 82.56 93 GLN A O 1
ATOM 680 N N . ALA A 1 94 ? 19.374 5.522 -5.633 1.00 78.75 94 ALA A N 1
ATOM 681 C CA . ALA A 1 94 ? 18.366 6.505 -6.013 1.00 78.75 94 ALA A CA 1
ATOM 682 C C . ALA A 1 94 ? 18.462 7.778 -5.154 1.00 78.75 94 ALA A C 1
ATOM 684 O O . ALA A 1 94 ? 18.384 8.883 -5.691 1.00 78.75 94 ALA A O 1
ATOM 685 N N . ALA A 1 95 ? 18.686 7.623 -3.843 1.00 78.31 95 ALA A N 1
ATOM 686 C CA . ALA A 1 95 ? 18.901 8.746 -2.934 1.00 78.31 95 ALA A CA 1
ATOM 687 C C . ALA A 1 95 ? 20.167 9.544 -3.293 1.00 78.31 95 ALA A C 1
ATOM 689 O O . ALA A 1 95 ? 20.121 10.773 -3.347 1.00 78.31 95 ALA A O 1
ATOM 690 N N . ALA A 1 96 ? 21.270 8.856 -3.602 1.00 82.31 96 ALA A N 1
ATOM 691 C CA . ALA A 1 96 ? 22.521 9.490 -4.017 1.00 82.31 96 ALA A CA 1
ATOM 692 C C . ALA A 1 96 ? 22.392 10.275 -5.337 1.00 82.31 96 ALA A C 1
ATOM 694 O O . ALA A 1 96 ? 23.048 11.297 -5.513 1.00 82.31 96 ALA A O 1
ATOM 695 N N . LEU A 1 97 ? 21.510 9.844 -6.245 1.00 79.00 97 LEU A N 1
ATOM 696 C CA . LEU A 1 97 ? 21.264 10.509 -7.531 1.00 79.00 97 LEU A CA 1
ATOM 697 C C . LEU A 1 97 ? 20.433 11.798 -7.423 1.00 79.00 97 LEU A C 1
ATOM 699 O O . LEU A 1 97 ? 20.096 12.395 -8.444 1.00 79.00 97 LEU A O 1
ATOM 703 N N . GLY A 1 98 ? 20.041 12.227 -6.218 1.00 72.94 98 GLY A N 1
ATOM 704 C CA . GLY A 1 98 ? 19.196 13.411 -6.048 1.00 72.94 98 GLY A CA 1
ATOM 705 C C . GLY A 1 98 ? 17.802 13.256 -6.671 1.00 72.94 98 GLY A C 1
ATOM 706 O O . GLY A 1 98 ? 17.055 14.240 -6.768 1.00 72.94 98 GLY A O 1
ATOM 707 N N . ILE A 1 99 ? 17.420 12.025 -7.055 1.00 71.62 99 ILE A N 1
ATOM 708 C CA . ILE A 1 99 ? 16.019 11.658 -7.265 1.00 71.62 99 ILE A CA 1
ATOM 709 C C . ILE A 1 99 ? 15.385 11.991 -5.921 1.00 71.62 99 ILE A C 1
ATOM 711 O O . ILE A 1 99 ? 15.801 11.400 -4.922 1.00 71.62 99 ILE A O 1
ATOM 715 N N . PRO A 1 100 ? 14.520 13.031 -5.866 1.00 55.72 100 PRO A N 1
ATOM 716 C CA . PRO A 1 100 ? 14.131 13.688 -4.629 1.00 55.72 100 PRO A CA 1
ATOM 717 C C . PRO A 1 100 ? 13.850 12.621 -3.606 1.00 55.72 100 PRO A C 1
ATOM 719 O O . PRO A 1 100 ? 13.157 11.653 -3.928 1.00 55.72 100 PRO A O 1
ATOM 722 N N . ALA A 1 101 ? 14.356 12.842 -2.399 1.00 42.84 101 ALA A N 1
ATOM 723 C CA . ALA A 1 101 ? 14.042 12.071 -1.217 1.00 42.84 101 ALA A CA 1
ATOM 724 C C . ALA A 1 101 ? 12.548 12.196 -0.849 1.00 42.84 101 ALA A C 1
ATOM 726 O O . ALA A 1 101 ? 12.170 12.478 0.274 1.00 42.84 101 ALA A O 1
ATOM 727 N N . VAL A 1 102 ? 11.665 11.876 -1.784 1.00 43.34 102 VAL A N 1
ATOM 728 C CA . VAL A 1 102 ? 10.625 10.896 -1.547 1.00 43.34 102 VAL A CA 1
ATOM 729 C C . VAL A 1 102 ? 11.271 9.504 -1.566 1.00 43.34 102 VAL A C 1
ATOM 731 O O . VAL A 1 102 ? 10.843 8.596 -2.273 1.00 43.34 102 VAL A O 1
ATOM 734 N N . ALA A 1 103 ? 12.246 9.301 -0.680 1.00 42.28 103 ALA A N 1
ATOM 735 C CA . ALA A 1 103 ? 12.677 8.003 -0.177 1.00 42.28 103 ALA A CA 1
ATOM 736 C C . ALA A 1 103 ? 11.538 7.307 0.626 1.00 42.28 103 ALA A C 1
ATOM 738 O O . ALA A 1 103 ? 11.779 6.536 1.548 1.00 42.28 103 ALA A O 1
ATOM 739 N N . THR A 1 104 ? 10.266 7.603 0.317 1.00 49.62 104 THR A N 1
ATOM 740 C CA . THR A 1 104 ? 9.077 7.259 1.110 1.00 49.62 104 THR A CA 1
ATOM 741 C C . THR A 1 104 ? 7.852 6.828 0.300 1.00 49.62 104 THR A C 1
ATOM 743 O O . THR A 1 104 ? 6.864 6.434 0.918 1.00 49.62 104 THR A O 1
ATOM 746 N N . ARG A 1 105 ? 7.871 6.835 -1.041 1.00 55.38 105 ARG A N 1
ATOM 747 C CA . ARG A 1 105 ? 6.787 6.224 -1.833 1.00 55.38 105 ARG A CA 1
ATOM 748 C C . ARG A 1 105 ? 7.164 4.787 -2.164 1.00 55.38 105 ARG A C 1
ATOM 750 O O . ARG A 1 105 ? 8.242 4.537 -2.686 1.00 55.38 105 ARG A O 1
ATOM 757 N N . ALA A 1 106 ? 6.252 3.856 -1.892 1.00 56.00 106 ALA A N 1
ATOM 758 C CA . ALA A 1 106 ? 6.417 2.448 -2.248 1.00 56.00 106 ALA A CA 1
ATOM 759 C C . ALA A 1 106 ? 6.560 2.229 -3.766 1.00 56.00 106 ALA A C 1
ATOM 761 O O . ALA A 1 106 ? 6.962 1.149 -4.171 1.00 56.00 106 ALA A O 1
ATOM 762 N N . VAL A 1 107 ? 6.241 3.232 -4.598 1.00 63.44 107 VAL A N 1
ATOM 763 C CA . VAL A 1 107 ? 6.234 3.139 -6.062 1.00 63.44 107 VAL A CA 1
ATOM 764 C C . VAL A 1 107 ? 6.871 4.383 -6.702 1.00 63.44 107 VAL A C 1
ATOM 766 O O . VAL A 1 107 ? 6.476 5.511 -6.397 1.00 63.44 107 VAL A O 1
ATOM 769 N N . MET A 1 108 ? 7.810 4.175 -7.627 1.00 67.19 108 MET A N 1
ATOM 770 C CA . MET A 1 108 ? 8.476 5.174 -8.465 1.00 67.19 108 MET A CA 1
ATOM 771 C C . MET A 1 108 ? 8.123 4.938 -9.943 1.00 67.19 108 MET A C 1
ATOM 773 O O . MET A 1 108 ? 8.450 3.885 -10.485 1.00 67.19 108 MET A O 1
ATOM 777 N N . PRO A 1 109 ? 7.491 5.899 -10.635 1.00 68.44 109 PRO A N 1
ATOM 778 C CA . PRO A 1 109 ? 7.247 5.775 -12.064 1.00 68.44 109 PRO A CA 1
ATOM 779 C C . PRO A 1 109 ? 8.524 6.056 -12.862 1.00 68.44 109 PRO A C 1
ATOM 781 O O . PRO A 1 109 ? 9.143 7.107 -12.716 1.00 68.44 109 PRO A O 1
ATOM 784 N N . LEU A 1 110 ? 8.886 5.127 -13.734 1.00 72.06 110 LEU A N 1
ATOM 785 C CA . LEU A 1 110 ? 9.947 5.223 -14.726 1.00 72.06 110 LEU A CA 1
ATOM 786 C C . LEU A 1 110 ? 9.320 5.437 -16.105 1.00 72.06 110 LEU A C 1
ATOM 788 O O . LEU A 1 110 ? 8.330 4.794 -16.456 1.00 72.06 110 LEU A O 1
ATOM 792 N N . ARG A 1 111 ? 9.911 6.330 -16.898 1.00 75.69 111 ARG A N 1
ATOM 793 C CA . ARG A 1 111 ? 9.551 6.530 -18.303 1.00 75.69 111 ARG A CA 1
ATOM 794 C C . ARG A 1 111 ? 10.641 5.938 -19.179 1.00 75.69 111 ARG A C 1
ATOM 796 O O . ARG A 1 111 ? 11.748 6.466 -19.233 1.00 75.69 111 ARG A O 1
ATOM 803 N N . ALA A 1 112 ? 10.329 4.842 -19.850 1.00 70.69 112 ALA A N 1
ATOM 804 C CA . ALA A 1 112 ? 11.187 4.248 -20.862 1.00 70.69 112 ALA A CA 1
ATOM 805 C C . ALA A 1 112 ? 10.981 4.996 -22.173 1.00 70.69 112 ALA A C 1
ATOM 807 O O . ALA A 1 112 ? 9.845 5.078 -22.626 1.00 70.69 112 ALA A O 1
ATOM 808 N N . GLY A 1 113 ? 12.032 5.549 -22.773 1.00 73.75 113 GLY A N 1
ATOM 809 C CA . GLY A 1 113 ? 11.920 6.265 -24.036 1.00 73.75 113 GLY A CA 1
ATOM 810 C C . GLY A 1 113 ? 12.986 5.881 -25.047 1.00 73.75 113 GLY A C 1
ATOM 811 O O . GLY A 1 113 ? 14.094 5.491 -24.685 1.00 73.75 113 GLY A O 1
ATOM 812 N N . VAL A 1 114 ? 12.641 6.016 -26.325 1.00 71.44 114 VAL A N 1
ATOM 813 C CA . VAL A 1 114 ? 13.560 5.788 -27.445 1.00 71.44 114 VAL A CA 1
ATOM 814 C C . VAL A 1 114 ? 13.545 7.005 -28.347 1.00 71.44 114 VAL A C 1
ATOM 816 O O . VAL A 1 114 ? 12.477 7.523 -28.684 1.00 71.44 114 VAL A O 1
ATOM 819 N N . THR A 1 115 ? 14.745 7.449 -28.702 1.00 76.00 115 THR A N 1
ATOM 820 C CA . THR A 1 115 ? 14.992 8.530 -29.647 1.00 76.00 115 THR A CA 1
ATOM 821 C C . THR A 1 115 ? 15.743 7.946 -30.834 1.00 76.00 115 THR A C 1
ATOM 823 O O . THR A 1 115 ? 16.814 7.359 -30.658 1.00 76.00 115 THR A O 1
ATOM 826 N N . VAL A 1 116 ? 15.191 8.120 -32.032 1.00 68.38 116 VAL A N 1
ATOM 827 C CA . VAL A 1 116 ? 15.850 7.739 -33.289 1.00 68.38 116 VAL A CA 1
ATOM 828 C C . VAL A 1 116 ? 16.446 8.981 -33.925 1.00 68.38 116 VAL A C 1
ATOM 830 O O . VAL A 1 116 ? 15.790 10.029 -33.970 1.00 68.38 116 VAL A O 1
ATOM 833 N N . LEU A 1 117 ? 17.698 8.862 -34.356 1.00 71.38 117 LEU A N 1
ATOM 834 C CA . LEU A 1 117 ? 18.441 9.947 -34.978 1.00 71.38 117 LEU A CA 1
ATOM 835 C C . LEU A 1 117 ? 18.424 9.758 -36.494 1.00 71.38 117 LEU A C 1
ATOM 837 O O . LEU A 1 117 ? 18.636 8.649 -36.978 1.00 71.38 117 LEU A O 1
ATOM 841 N N . ASP A 1 118 ? 18.198 10.842 -37.234 1.00 62.22 118 ASP A N 1
ATOM 842 C CA . ASP A 1 118 ? 18.465 10.857 -38.673 1.00 62.22 118 ASP A CA 1
ATOM 843 C C . ASP A 1 118 ? 19.973 10.608 -38.880 1.00 62.22 118 ASP A C 1
ATOM 845 O O . ASP A 1 118 ? 20.779 11.367 -38.328 1.00 62.22 118 ASP A O 1
ATOM 849 N N . PRO A 1 119 ? 20.384 9.577 -39.641 1.00 56.06 119 PRO A N 1
ATOM 850 C CA . PRO A 1 119 ? 21.799 9.297 -39.887 1.00 56.06 119 PRO A CA 1
ATOM 851 C C . PRO A 1 119 ? 22.519 10.442 -40.613 1.00 56.06 119 PRO A C 1
ATOM 853 O O . PRO A 1 119 ? 23.739 10.553 -40.520 1.00 56.06 119 PRO A O 1
ATOM 856 N N . THR A 1 120 ? 21.774 11.302 -41.310 1.00 59.59 120 THR A N 1
ATOM 857 C CA . THR A 1 120 ? 22.309 12.402 -42.118 1.00 59.59 120 THR A CA 1
ATOM 858 C C . THR A 1 120 ? 22.535 13.661 -41.285 1.00 59.59 120 THR A C 1
ATOM 860 O O . THR A 1 120 ? 23.558 14.324 -41.425 1.00 59.59 120 THR A O 1
ATOM 863 N N . ASN A 1 121 ? 21.583 13.991 -40.404 1.00 69.94 121 ASN A N 1
ATOM 864 C CA . ASN A 1 121 ? 21.525 15.297 -39.732 1.00 69.94 121 ASN A CA 1
ATOM 865 C C . ASN A 1 121 ? 21.536 15.217 -38.198 1.00 69.94 121 ASN A C 1
ATOM 867 O O . ASN A 1 121 ? 21.525 16.250 -37.530 1.00 69.94 121 ASN A O 1
ATOM 871 N N . PHE A 1 122 ? 21.519 14.010 -37.623 1.00 60.16 122 PHE A N 1
ATOM 872 C CA . PHE A 1 122 ? 21.434 13.753 -36.179 1.00 60.16 122 PHE A CA 1
ATOM 873 C C . PHE A 1 122 ? 20.249 14.439 -35.477 1.00 60.16 122 PHE A C 1
ATOM 875 O O . PHE A 1 122 ? 20.271 14.660 -34.263 1.00 60.16 122 PHE A O 1
ATOM 882 N N . THR A 1 123 ? 19.196 14.771 -36.221 1.00 68.62 123 THR A N 1
ATOM 883 C CA . THR A 1 123 ? 17.966 15.346 -35.678 1.00 68.62 123 THR A CA 1
ATOM 884 C C . THR A 1 123 ? 17.071 14.244 -35.113 1.00 68.62 123 THR A C 1
ATOM 886 O O . THR A 1 123 ? 17.105 13.092 -35.549 1.00 68.62 123 THR A O 1
ATOM 889 N N . ILE A 1 124 ? 16.277 14.584 -34.094 1.00 69.12 124 ILE A N 1
ATOM 890 C CA . ILE A 1 124 ? 15.325 13.651 -33.484 1.00 69.12 124 ILE A CA 1
ATOM 891 C C . ILE A 1 124 ? 14.153 13.458 -34.444 1.00 69.12 124 ILE A C 1
ATOM 893 O O . ILE A 1 124 ? 13.375 14.385 -34.652 1.00 69.12 124 ILE A O 1
ATOM 897 N N . VAL A 1 125 ? 14.003 12.247 -34.979 1.00 59.56 125 VAL A N 1
ATOM 898 C CA . VAL A 1 125 ? 12.946 11.942 -35.957 1.00 59.56 125 VAL A CA 1
ATOM 899 C C . VAL A 1 125 ? 11.635 11.584 -35.258 1.00 59.56 125 VAL A C 1
ATOM 901 O O . VAL A 1 125 ? 10.559 11.996 -35.685 1.00 59.56 125 VAL A O 1
ATOM 904 N N . LYS A 1 126 ? 11.699 10.825 -34.156 1.00 61.88 126 LYS A N 1
ATOM 905 C CA . LYS A 1 126 ? 10.514 10.385 -33.405 1.00 61.88 126 LYS A CA 1
ATOM 906 C C . LYS A 1 126 ? 10.879 9.965 -31.979 1.00 61.88 126 LYS A C 1
ATOM 908 O O . LYS A 1 126 ? 11.979 9.471 -31.731 1.00 61.88 126 LYS A O 1
ATOM 913 N N . LYS A 1 127 ? 9.944 10.177 -31.043 1.00 67.50 127 LYS A N 1
ATOM 914 C CA . LYS A 1 127 ? 10.071 9.835 -29.619 1.00 67.50 127 LYS A CA 1
ATOM 915 C C . LYS A 1 127 ? 8.886 8.981 -29.178 1.00 67.50 127 LYS A C 1
ATOM 917 O O . LYS A 1 127 ? 7.742 9.379 -29.375 1.00 67.50 127 LYS A O 1
ATOM 922 N N . TYR A 1 128 ? 9.159 7.849 -28.540 1.00 67.69 128 TYR A N 1
ATOM 923 C CA . TYR A 1 128 ? 8.146 7.022 -27.874 1.00 67.69 128 TYR A CA 1
ATOM 924 C C . TYR A 1 128 ? 8.428 6.962 -26.370 1.00 67.69 128 TYR A C 1
ATOM 926 O O . TYR A 1 128 ? 9.593 7.042 -25.980 1.00 67.69 128 TYR A O 1
ATOM 934 N N . ALA A 1 129 ? 7.388 6.846 -25.533 1.00 64.81 129 ALA A N 1
ATOM 935 C CA . ALA A 1 129 ? 7.530 6.701 -24.085 1.00 64.81 129 ALA A CA 1
ATOM 936 C C . ALA A 1 129 ? 6.562 5.652 -23.499 1.00 64.81 129 ALA A C 1
ATOM 938 O O . ALA A 1 129 ? 5.349 5.815 -23.596 1.00 64.81 129 ALA A O 1
ATOM 939 N N . GLY A 1 130 ? 7.095 4.612 -22.850 1.00 62.22 130 GLY A N 1
ATOM 940 C CA . GLY A 1 130 ? 6.353 3.652 -22.022 1.00 62.22 130 GLY A CA 1
ATOM 941 C C . GLY A 1 130 ? 6.514 3.940 -20.523 1.00 62.22 130 GLY A C 1
ATOM 942 O O . GLY A 1 130 ? 7.489 4.572 -20.113 1.00 62.22 130 GLY A O 1
ATOM 943 N N . ASN A 1 131 ? 5.573 3.478 -19.692 1.00 69.06 131 ASN A N 1
ATOM 944 C CA . ASN A 1 131 ? 5.639 3.625 -18.231 1.00 69.06 131 ASN A CA 1
ATOM 945 C C . ASN A 1 131 ? 5.979 2.281 -17.567 1.00 69.06 131 ASN A C 1
ATOM 947 O O . ASN A 1 131 ? 5.284 1.295 -17.793 1.00 69.06 131 ASN A O 1
ATOM 951 N N . VAL A 1 132 ? 6.996 2.267 -16.706 1.00 64.81 132 VAL A N 1
ATOM 952 C CA . VAL A 1 132 ? 7.366 1.134 -15.841 1.00 64.81 132 VAL A CA 1
ATOM 953 C C . VAL A 1 132 ? 7.281 1.602 -14.389 1.00 64.81 132 VAL A C 1
ATOM 955 O O . VAL A 1 132 ? 7.671 2.722 -14.083 1.00 64.81 132 VAL A O 1
ATOM 958 N N . LEU A 1 133 ? 6.753 0.794 -13.471 1.00 71.12 133 LEU A N 1
ATOM 959 C CA . LEU A 1 133 ? 6.659 1.166 -12.053 1.00 71.12 133 LEU A CA 1
ATOM 960 C C . LEU A 1 133 ? 7.698 0.408 -11.222 1.00 71.12 133 LEU A C 1
ATOM 962 O O . LEU A 1 133 ? 7.624 -0.811 -11.102 1.00 71.12 133 LEU A O 1
ATOM 966 N N . ALA A 1 134 ? 8.631 1.129 -10.610 1.00 66.19 134 ALA A N 1
ATOM 967 C CA . ALA A 1 134 ? 9.604 0.574 -9.680 1.00 66.19 134 ALA A CA 1
ATOM 968 C C . ALA A 1 134 ? 9.048 0.535 -8.247 1.00 66.19 134 ALA A C 1
ATOM 970 O O . ALA A 1 134 ? 8.585 1.559 -7.753 1.00 66.19 134 ALA A O 1
ATOM 971 N N . ILE A 1 135 ? 9.094 -0.607 -7.559 1.00 73.81 135 ILE A N 1
ATOM 972 C CA . ILE A 1 135 ? 8.555 -0.779 -6.201 1.00 73.81 135 ILE A CA 1
ATOM 973 C C . ILE A 1 135 ? 9.695 -0.874 -5.180 1.00 73.81 135 ILE A C 1
ATOM 975 O O . ILE A 1 135 ? 10.595 -1.706 -5.309 1.00 73.81 135 ILE A O 1
ATOM 979 N N . ASN A 1 136 ? 9.644 -0.041 -4.140 1.00 76.56 136 ASN A N 1
ATOM 980 C CA . ASN A 1 136 ? 10.591 -0.082 -3.026 1.00 76.56 136 ASN A CA 1
ATOM 981 C C . ASN A 1 136 ? 10.124 -1.111 -1.978 1.00 76.56 136 ASN A C 1
ATOM 983 O O . ASN A 1 136 ? 9.182 -0.849 -1.223 1.00 76.56 136 ASN A O 1
ATOM 987 N N . GLN A 1 137 ? 10.787 -2.272 -1.951 1.00 76.75 137 GLN A N 1
ATOM 988 C CA . GLN A 1 137 ? 10.465 -3.407 -1.075 1.00 76.75 137 GLN A CA 1
ATOM 989 C C . GLN A 1 137 ? 10.520 -3.043 0.406 1.00 76.75 137 GLN A C 1
ATOM 991 O O . GLN A 1 137 ? 9.534 -3.231 1.117 1.00 76.75 137 GLN A O 1
ATOM 996 N N . ASP A 1 138 ? 11.640 -2.477 0.853 1.00 76.44 138 ASP A N 1
ATOM 997 C CA . ASP A 1 138 ? 11.884 -2.163 2.263 1.00 76.44 138 ASP A CA 1
ATOM 998 C C . ASP A 1 138 ? 10.847 -1.185 2.805 1.00 76.44 138 ASP A C 1
ATOM 1000 O O . ASP A 1 138 ? 10.330 -1.333 3.918 1.00 76.44 138 ASP A O 1
ATOM 1004 N N . LYS A 1 139 ? 10.494 -0.184 1.989 1.00 76.88 139 LYS A N 1
ATOM 1005 C CA . LYS A 1 139 ? 9.500 0.809 2.380 1.00 76.88 139 LYS A CA 1
ATOM 1006 C C . LYS A 1 139 ? 8.108 0.203 2.469 1.00 76.88 139 LYS A C 1
ATOM 1008 O O . LYS A 1 139 ? 7.410 0.474 3.444 1.00 76.88 139 LYS A O 1
ATOM 1013 N N . LEU A 1 140 ? 7.713 -0.606 1.486 1.00 79.62 140 LEU A N 1
ATOM 1014 C CA . LEU A 1 140 ? 6.417 -1.278 1.504 1.00 79.62 140 LEU A CA 1
ATOM 1015 C C . LEU A 1 140 ? 6.314 -2.240 2.696 1.00 79.62 140 LEU A C 1
ATOM 1017 O O . LEU A 1 140 ? 5.310 -2.227 3.403 1.00 79.62 140 LEU A O 1
ATOM 1021 N N . LYS A 1 141 ? 7.381 -2.997 2.968 1.00 84.00 141 LYS A N 1
ATOM 1022 C CA . LYS A 1 141 ? 7.496 -3.890 4.125 1.00 84.00 141 LYS A CA 1
ATOM 1023 C C . LYS A 1 141 ? 7.338 -3.130 5.440 1.00 84.00 141 LYS A C 1
ATOM 1025 O O . LYS A 1 141 ? 6.519 -3.500 6.275 1.00 84.00 141 LYS A O 1
ATOM 1030 N N . THR A 1 142 ? 8.033 -2.002 5.577 1.00 85.44 142 THR A N 1
ATOM 1031 C CA . THR A 1 142 ? 7.900 -1.125 6.748 1.00 85.44 142 THR A CA 1
ATOM 1032 C C . THR A 1 142 ? 6.468 -0.611 6.899 1.00 85.44 142 THR A C 1
ATOM 1034 O O . THR A 1 142 ? 5.922 -0.650 7.994 1.00 85.44 142 THR A O 1
ATOM 1037 N N . GLN A 1 143 ? 5.827 -0.164 5.814 1.00 84.88 143 GLN A N 1
ATOM 1038 C CA . GLN A 1 143 ? 4.449 0.339 5.857 1.00 84.88 143 GLN A CA 1
ATOM 1039 C C . GLN A 1 143 ? 3.436 -0.737 6.266 1.00 84.88 143 GLN A C 1
ATOM 1041 O O . GLN A 1 143 ? 2.547 -0.448 7.065 1.00 84.88 143 GLN A O 1
ATOM 1046 N N . LEU A 1 144 ? 3.571 -1.966 5.759 1.00 85.19 144 LEU A N 1
ATOM 1047 C CA . LEU A 1 144 ? 2.717 -3.088 6.160 1.00 85.19 144 LEU A CA 1
ATOM 1048 C C . LEU A 1 144 ? 2.934 -3.473 7.627 1.00 85.19 144 LEU A C 1
ATOM 1050 O O . LEU A 1 144 ? 1.962 -3.706 8.343 1.00 85.19 144 LEU A O 1
ATOM 1054 N N . SER A 1 145 ? 4.185 -3.472 8.091 1.00 88.88 145 SER A N 1
ATOM 1055 C CA . SER A 1 145 ? 4.519 -3.739 9.492 1.00 88.88 145 SER A CA 1
ATOM 1056 C C . SER A 1 145 ? 3.941 -2.671 10.428 1.00 88.88 145 SER A C 1
ATOM 1058 O O . SER A 1 145 ? 3.296 -3.001 11.424 1.00 88.88 145 SER A O 1
ATOM 1060 N N . THR A 1 146 ? 4.083 -1.385 10.079 1.00 88.69 146 THR A N 1
ATOM 1061 C CA . THR A 1 146 ? 3.456 -0.276 10.815 1.00 88.69 146 THR A CA 1
ATOM 1062 C C . THR A 1 146 ? 1.938 -0.433 10.858 1.00 88.69 146 THR A C 1
ATOM 1064 O O . THR A 1 146 ? 1.371 -0.398 11.944 1.00 88.69 146 THR A O 1
ATOM 1067 N N . LEU A 1 147 ? 1.289 -0.706 9.720 1.00 87.00 147 LEU A N 1
ATOM 1068 C CA . LEU A 1 147 ? -0.157 -0.942 9.665 1.00 87.00 147 LEU A CA 1
ATOM 1069 C C . LEU A 1 147 ? -0.585 -2.093 10.588 1.00 87.00 147 LEU A C 1
ATOM 1071 O O . LEU A 1 147 ? -1.540 -1.951 11.348 1.00 87.00 147 LEU A O 1
ATOM 1075 N N . ALA A 1 148 ? 0.125 -3.223 10.554 1.00 88.69 148 ALA A N 1
ATOM 1076 C CA . ALA A 1 148 ? -0.163 -4.371 11.410 1.00 88.69 148 ALA A CA 1
ATOM 1077 C C . ALA A 1 148 ? -0.021 -4.031 12.906 1.00 88.69 148 ALA A C 1
ATOM 1079 O O . ALA A 1 148 ? -0.832 -4.468 13.726 1.00 88.69 148 ALA A O 1
ATOM 1080 N N . ASN A 1 149 ? 0.989 -3.241 13.275 1.00 91.12 149 ASN A N 1
ATOM 1081 C CA . ASN A 1 149 ? 1.205 -2.806 14.656 1.00 91.12 149 ASN A CA 1
ATOM 1082 C C . ASN A 1 149 ? 0.124 -1.825 15.123 1.00 91.12 149 ASN A C 1
ATOM 1084 O O . ASN A 1 149 ? -0.426 -2.008 16.211 1.00 91.12 149 ASN A O 1
ATOM 1088 N N . ASP A 1 150 ? -0.240 -0.855 14.286 1.00 89.50 150 ASP A N 1
ATOM 1089 C CA . ASP A 1 150 ? -1.308 0.105 14.572 1.00 89.50 150 ASP A CA 1
ATOM 1090 C C . ASP A 1 150 ? -2.657 -0.606 14.749 1.00 89.50 150 ASP A C 1
ATOM 1092 O O . ASP A 1 150 ? -3.399 -0.309 15.687 1.00 89.50 150 ASP A O 1
ATOM 1096 N N . MET A 1 151 ? -2.960 -1.605 13.911 1.00 91.38 151 MET A N 1
ATOM 1097 C CA . MET A 1 151 ? -4.171 -2.423 14.048 1.00 91.38 151 MET A CA 1
ATOM 1098 C C . MET A 1 151 ? -4.170 -3.264 15.331 1.00 91.38 151 MET A C 1
ATOM 1100 O O . MET A 1 151 ? -5.202 -3.371 15.992 1.00 91.38 151 MET A O 1
ATOM 1104 N N . ASN A 1 152 ? -3.027 -3.816 15.748 1.00 92.12 152 ASN A N 1
ATOM 1105 C CA . ASN A 1 152 ? -2.927 -4.520 17.033 1.00 92.12 152 ASN A CA 1
ATOM 1106 C C . ASN A 1 152 ? -3.141 -3.580 18.229 1.00 92.12 152 ASN A C 1
ATOM 1108 O O . ASN A 1 152 ? -3.861 -3.933 19.166 1.00 92.12 152 ASN A O 1
ATOM 1112 N N . ALA A 1 153 ? -2.560 -2.378 18.191 1.00 93.25 153 ALA A N 1
ATOM 1113 C CA . ALA A 1 153 ? -2.776 -1.363 19.220 1.00 93.25 153 ALA A CA 1
ATOM 1114 C C . ALA A 1 153 ? -4.251 -0.932 19.271 1.00 93.25 153 ALA A C 1
ATOM 1116 O O . ALA A 1 153 ? -4.849 -0.849 20.347 1.00 93.25 153 ALA A O 1
ATOM 1117 N N . PHE A 1 154 ? -4.868 -0.741 18.103 1.00 90.88 154 PHE A N 1
ATOM 1118 C CA . PHE A 1 154 ? -6.292 -0.459 17.971 1.00 90.88 154 PHE A CA 1
ATOM 1119 C C . PHE A 1 154 ? -7.166 -1.570 18.578 1.00 90.88 154 PHE A C 1
ATOM 1121 O O . PHE A 1 154 ? -8.067 -1.267 19.359 1.00 90.88 154 PHE A O 1
ATOM 1128 N N . VAL A 1 155 ? -6.863 -2.847 18.314 1.00 92.81 155 VAL A N 1
ATOM 1129 C CA . VAL A 1 155 ? -7.543 -3.996 18.942 1.00 92.81 155 VAL A CA 1
ATOM 1130 C C . VAL A 1 155 ? -7.409 -3.963 20.468 1.00 92.81 155 VAL A C 1
ATOM 1132 O O . VAL A 1 155 ? -8.388 -4.213 21.171 1.00 92.81 155 VAL A O 1
ATOM 1135 N N . GLY A 1 156 ? -6.227 -3.629 20.996 1.00 91.56 156 GLY A N 1
ATOM 1136 C CA . GLY A 1 156 ? -6.011 -3.461 22.436 1.00 91.56 156 GLY A CA 1
ATOM 1137 C C . GLY A 1 156 ? -6.938 -2.405 23.046 1.00 91.56 156 GLY A C 1
ATOM 1138 O O . GLY A 1 156 ? -7.635 -2.677 24.026 1.00 91.56 156 GLY A O 1
ATOM 1139 N N . ASN A 1 157 ? -7.020 -1.234 22.412 1.00 91.88 157 ASN A N 1
ATOM 1140 C CA . ASN A 1 157 ? -7.900 -0.145 22.842 1.00 91.88 157 ASN A CA 1
ATOM 1141 C C . ASN A 1 157 ? -9.389 -0.520 22.737 1.00 91.88 157 ASN A C 1
ATOM 1143 O O . ASN A 1 157 ? -10.165 -0.244 23.652 1.00 91.88 157 ASN A O 1
ATOM 1147 N N . ALA A 1 158 ? -9.793 -1.191 21.658 1.00 88.38 158 ALA A N 1
ATOM 1148 C CA . ALA A 1 158 ? -11.163 -1.660 21.468 1.00 88.38 158 ALA A CA 1
ATOM 1149 C C . ALA A 1 158 ? -11.570 -2.687 22.546 1.00 88.38 158 ALA A C 1
ATOM 1151 O O . ALA A 1 158 ? -12.651 -2.593 23.129 1.00 88.38 158 ALA A O 1
ATOM 1152 N N . ASN A 1 159 ? -10.677 -3.614 22.904 1.00 92.19 159 ASN A N 1
ATOM 1153 C CA . ASN A 1 159 ? -10.924 -4.573 23.985 1.00 92.19 159 ASN A CA 1
ATOM 1154 C C . ASN A 1 159 ? -11.097 -3.896 25.356 1.00 92.19 159 ASN A C 1
ATOM 1156 O O . ASN A 1 159 ? -11.888 -4.374 26.172 1.00 92.19 159 ASN A O 1
ATOM 1160 N N . ALA A 1 160 ? -10.429 -2.765 25.607 1.00 92.75 160 ALA A N 1
ATOM 1161 C CA . ALA A 1 160 ? -10.639 -1.995 26.833 1.00 92.75 160 ALA A CA 1
ATOM 1162 C C . ALA A 1 160 ? -12.078 -1.450 26.936 1.00 92.75 160 ALA A C 1
ATOM 1164 O O . ALA A 1 160 ? -12.667 -1.481 28.018 1.00 92.75 160 ALA A O 1
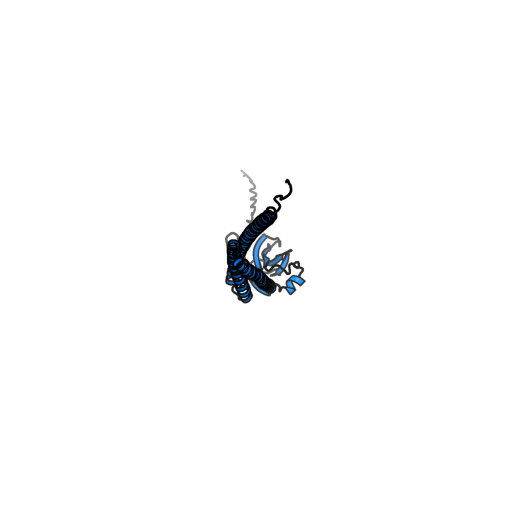ATOM 1165 N N . ILE A 1 161 ? -12.686 -1.037 25.815 1.00 88.75 161 ILE A N 1
ATOM 1166 C CA . ILE A 1 161 ? -14.101 -0.618 25.763 1.00 88.75 161 ILE A CA 1
ATOM 1167 C C . ILE A 1 161 ? -15.021 -1.795 26.117 1.00 88.75 161 ILE A C 1
ATOM 1169 O O . ILE A 1 161 ? -15.947 -1.642 26.915 1.00 88.75 161 ILE A O 1
ATOM 1173 N N . SER A 1 162 ? -14.743 -2.986 25.579 1.00 91.31 162 SER A N 1
ATOM 1174 C CA . SER A 1 162 ? -15.492 -4.210 25.903 1.00 91.31 162 SER A CA 1
ATOM 1175 C C . SER A 1 162 ? -15.412 -4.555 27.399 1.00 91.31 162 SER A C 1
ATOM 1177 O O . SER A 1 162 ? -16.428 -4.853 28.033 1.00 91.31 162 SER A O 1
ATOM 1179 N N . ALA A 1 163 ? -14.229 -4.423 28.009 1.00 92.06 163 ALA A 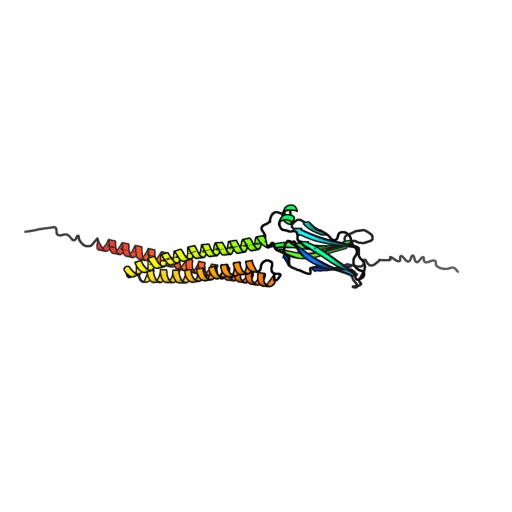N 1
ATOM 1180 C CA . ALA A 1 163 ? -14.045 -4.626 29.447 1.00 92.06 163 ALA A CA 1
ATOM 1181 C C . ALA A 1 163 ? -14.831 -3.605 30.292 1.00 92.06 163 ALA A C 1
ATOM 1183 O O . ALA A 1 163 ? -15.472 -3.978 31.279 1.00 92.06 163 ALA A O 1
ATOM 1184 N N . GLN A 1 164 ? -14.844 -2.331 29.885 1.00 91.31 164 GLN A N 1
ATOM 1185 C CA . GLN A 1 164 ? -15.669 -1.302 30.526 1.00 91.31 164 GLN A CA 1
ATOM 1186 C C . GLN A 1 164 ? -17.165 -1.626 30.415 1.00 91.31 164 GLN A C 1
ATOM 1188 O O . GLN A 1 164 ? -17.876 -1.534 31.418 1.00 91.31 164 GLN A O 1
ATOM 1193 N N . CYS A 1 165 ? -17.634 -2.077 29.246 1.00 91.19 165 CYS A N 1
ATOM 1194 C CA . CYS A 1 165 ? -19.020 -2.506 29.048 1.00 91.19 165 CYS A CA 1
ATOM 1195 C C . CYS A 1 165 ? -19.390 -3.666 29.980 1.00 91.19 165 CYS A C 1
ATOM 1197 O O . CYS A 1 165 ? -20.436 -3.601 30.618 1.00 91.19 165 CYS A O 1
ATOM 1199 N N . ASN A 1 166 ? -18.523 -4.672 30.151 1.00 93.00 166 ASN A N 1
ATOM 1200 C CA . ASN A 1 166 ? -18.765 -5.761 31.109 1.00 93.00 166 ASN A CA 1
ATOM 1201 C C . ASN A 1 166 ? -18.953 -5.226 32.542 1.00 93.00 166 ASN A C 1
ATOM 1203 O O . ASN A 1 166 ? -19.894 -5.621 33.227 1.00 93.00 166 ASN A O 1
ATOM 1207 N N . SER A 1 167 ? -18.112 -4.279 32.982 1.00 94.00 167 SER A N 1
ATOM 1208 C CA . SER A 1 167 ? -18.252 -3.657 34.309 1.00 94.00 167 SER A CA 1
ATOM 1209 C C . SER A 1 167 ? -19.572 -2.890 34.459 1.00 94.00 167 SER A C 1
ATOM 1211 O O . SER A 1 167 ? -20.218 -2.962 35.508 1.00 94.00 167 SER A O 1
ATOM 1213 N N . ILE A 1 168 ? -19.992 -2.166 33.416 1.00 88.12 168 ILE A N 1
ATOM 1214 C CA . ILE A 1 168 ? -21.262 -1.431 33.406 1.00 88.12 168 ILE A CA 1
ATOM 1215 C C . ILE A 1 168 ? -22.446 -2.398 33.438 1.00 88.12 168 ILE A C 1
ATOM 1217 O O . ILE A 1 168 ? -23.360 -2.178 34.227 1.00 88.12 168 ILE A O 1
ATOM 1221 N N . ILE A 1 169 ? -22.417 -3.475 32.649 1.00 90.62 169 ILE A N 1
ATOM 1222 C CA . ILE A 1 169 ? -23.466 -4.503 32.616 1.00 90.62 169 ILE A CA 1
ATOM 1223 C C . ILE A 1 169 ? -23.673 -5.089 34.012 1.00 90.62 169 ILE A C 1
ATOM 1225 O O . ILE A 1 169 ? -24.796 -5.057 34.511 1.00 90.62 169 ILE A O 1
ATOM 1229 N N . SER A 1 170 ? -22.605 -5.527 34.687 1.00 90.25 170 SER A N 1
ATOM 1230 C CA . SER A 1 170 ? -22.706 -6.081 36.045 1.00 90.25 170 SER A CA 1
ATOM 1231 C C . SER A 1 170 ? -23.312 -5.083 37.039 1.00 90.25 170 SER A C 1
ATOM 1233 O O . SER A 1 170 ? -24.190 -5.436 37.825 1.00 90.25 170 SER A O 1
ATOM 1235 N N . LYS A 1 171 ? -22.897 -3.809 36.985 1.00 90.06 171 LYS A N 1
ATOM 1236 C CA . LYS A 1 171 ? -23.447 -2.747 37.850 1.00 90.06 171 LYS A CA 1
ATOM 1237 C C . LYS A 1 171 ? -24.903 -2.409 37.523 1.00 90.06 171 LYS A C 1
ATOM 1239 O O . LYS A 1 171 ? -25.673 -2.110 38.432 1.00 90.06 171 LYS A O 1
ATOM 1244 N N . ALA A 1 172 ? -25.271 -2.423 36.245 1.00 85.19 172 ALA A N 1
ATOM 1245 C CA . ALA A 1 172 ? -26.625 -2.160 35.779 1.00 85.19 172 ALA A CA 1
ATOM 1246 C C . ALA A 1 172 ? -27.576 -3.285 36.203 1.00 85.19 172 ALA A C 1
ATOM 1248 O O . ALA A 1 172 ? -28.643 -3.005 36.743 1.00 85.19 172 ALA A O 1
ATOM 1249 N N . GLN A 1 173 ? -27.159 -4.543 36.046 1.00 89.38 173 GLN A N 1
ATOM 1250 C CA . GLN A 1 173 ? -27.912 -5.720 36.486 1.00 89.38 173 GLN A CA 1
ATOM 1251 C C . GLN A 1 173 ? -28.145 -5.712 38.001 1.00 89.38 173 GLN A C 1
ATOM 1253 O O . GLN A 1 173 ? -29.278 -5.895 38.431 1.00 89.38 173 GLN A O 1
ATOM 1258 N N . ALA A 1 174 ? -27.130 -5.373 38.806 1.00 89.62 174 ALA A N 1
ATOM 1259 C CA . ALA A 1 174 ? -27.273 -5.232 40.262 1.00 89.62 174 ALA A CA 1
ATOM 1260 C C . ALA A 1 174 ? -28.291 -4.153 40.693 1.00 89.62 174 ALA A C 1
ATOM 1262 O O . ALA A 1 174 ? -28.701 -4.108 41.849 1.00 89.62 174 ALA A O 1
ATOM 1263 N N . ARG A 1 175 ? -28.683 -3.264 39.773 1.00 88.62 175 ARG A N 1
ATOM 1264 C CA . ARG A 1 175 ? -29.648 -2.178 39.989 1.00 88.62 175 ARG A CA 1
ATOM 1265 C C . ARG A 1 175 ? -30.924 -2.339 39.155 1.00 88.62 175 ARG A C 1
ATOM 1267 O O . ARG A 1 175 ? -31.693 -1.388 39.067 1.00 88.62 175 ARG A O 1
ATOM 1274 N N . ASN A 1 176 ? -31.136 -3.498 38.524 1.00 89.75 176 ASN A N 1
ATOM 1275 C CA . ASN A 1 176 ? -32.255 -3.766 37.610 1.00 89.75 176 ASN A CA 1
ATOM 1276 C C . ASN A 1 176 ? -32.388 -2.744 36.454 1.00 89.75 176 ASN A C 1
ATOM 1278 O O . ASN A 1 176 ? -33.483 -2.457 35.977 1.00 89.75 176 ASN A O 1
ATOM 1282 N N . LEU A 1 177 ? -31.268 -2.185 35.981 1.00 86.31 177 LEU A N 1
ATOM 1283 C CA . LEU A 1 177 ? -31.215 -1.227 34.870 1.00 86.31 177 LEU A CA 1
ATOM 1284 C C . LEU A 1 177 ? -31.033 -1.949 33.524 1.00 86.31 177 LEU A C 1
ATOM 1286 O O . LEU A 1 177 ? -30.004 -1.810 32.857 1.00 86.31 177 LEU A O 1
ATOM 1290 N N . THR A 1 178 ? -32.034 -2.728 33.117 1.00 89.44 178 THR A N 1
ATOM 1291 C CA . THR A 1 178 ? -31.957 -3.641 31.960 1.00 89.44 178 THR A CA 1
ATOM 1292 C C . THR A 1 178 ? -31.631 -2.929 30.643 1.00 89.44 178 THR A C 1
ATOM 1294 O O . THR A 1 178 ? -30.850 -3.442 29.847 1.00 89.44 178 THR A O 1
ATOM 1297 N N . LEU A 1 179 ? -32.151 -1.713 30.430 1.00 87.81 179 LEU A N 1
ATOM 1298 C CA . LEU A 1 179 ? -31.869 -0.926 29.221 1.00 87.81 179 LEU A CA 1
ATOM 1299 C C . LEU A 1 179 ? -30.371 -0.601 29.079 1.00 87.81 179 LEU A C 1
ATOM 1301 O O . LEU A 1 179 ? -29.795 -0.782 28.009 1.00 87.81 179 LEU A O 1
ATOM 1305 N N . VAL A 1 180 ? -29.721 -0.187 30.174 1.00 85.69 180 VAL A N 1
ATOM 1306 C CA . VAL A 1 180 ? -28.284 0.144 30.187 1.00 85.69 180 VAL A CA 1
ATOM 1307 C C . VAL A 1 180 ? -27.439 -1.100 29.920 1.00 85.69 180 VAL A C 1
ATOM 1309 O O . VAL A 1 180 ? -26.478 -1.039 29.151 1.00 85.69 180 VAL A O 1
ATOM 1312 N N . ALA A 1 181 ? -27.811 -2.234 30.523 1.00 86.69 181 ALA A N 1
ATOM 1313 C CA . ALA A 1 181 ? -27.141 -3.508 30.287 1.00 86.69 181 ALA A CA 1
ATOM 1314 C C . ALA A 1 181 ? -27.244 -3.929 28.809 1.00 86.69 181 ALA A C 1
ATOM 1316 O O . ALA A 1 181 ? -26.225 -4.234 28.191 1.00 86.69 181 ALA A O 1
ATOM 1317 N N . ASN A 1 182 ? -28.441 -3.854 28.218 1.00 89.50 182 ASN A N 1
ATOM 1318 C CA . ASN A 1 182 ? -28.672 -4.211 26.816 1.00 89.50 182 ASN A CA 1
ATOM 1319 C C . ASN A 1 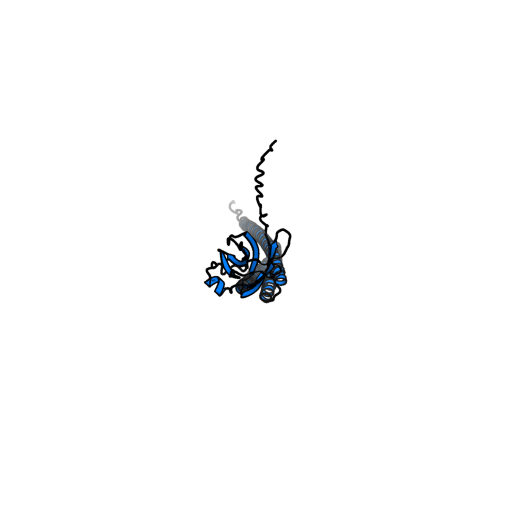182 ? -27.893 -3.305 25.851 1.00 89.50 182 ASN A C 1
ATOM 1321 O O . ASN A 1 182 ? -27.291 -3.792 24.896 1.00 89.50 182 ASN A O 1
ATOM 1325 N N . LYS A 1 183 ? -27.838 -1.995 26.119 1.00 87.94 183 LYS A N 1
ATOM 1326 C CA . LYS A 1 183 ? -27.058 -1.050 25.307 1.00 87.94 183 LYS A CA 1
ATOM 1327 C C . LYS A 1 183 ? -25.558 -1.326 25.372 1.00 87.94 183 LYS A C 1
ATOM 1329 O O . LYS A 1 183 ? -24.897 -1.350 24.338 1.00 87.94 183 LYS A O 1
ATOM 1334 N N . CYS A 1 184 ? -25.017 -1.601 26.559 1.00 88.62 184 CYS A N 1
ATOM 1335 C CA . CYS A 1 184 ? -23.614 -2.006 26.686 1.00 88.62 184 CYS A CA 1
ATOM 1336 C C . CYS A 1 184 ? -23.322 -3.343 25.994 1.00 88.62 184 CYS A C 1
ATOM 1338 O O . CYS A 1 184 ? -22.231 -3.510 25.452 1.00 88.62 184 CYS A O 1
ATOM 1340 N N . GLN A 1 185 ? -24.278 -4.274 25.978 1.00 93.00 185 GLN A N 1
ATOM 1341 C CA . GLN A 1 185 ? -24.133 -5.527 25.240 1.00 93.00 185 GLN A CA 1
ATOM 1342 C C . GLN A 1 185 ? -24.093 -5.280 23.722 1.00 93.00 185 GLN A C 1
ATOM 1344 O O . GLN A 1 185 ? -23.175 -5.755 23.065 1.00 93.00 185 GLN A O 1
ATOM 1349 N N . SER A 1 186 ? -24.990 -4.442 23.191 1.00 92.0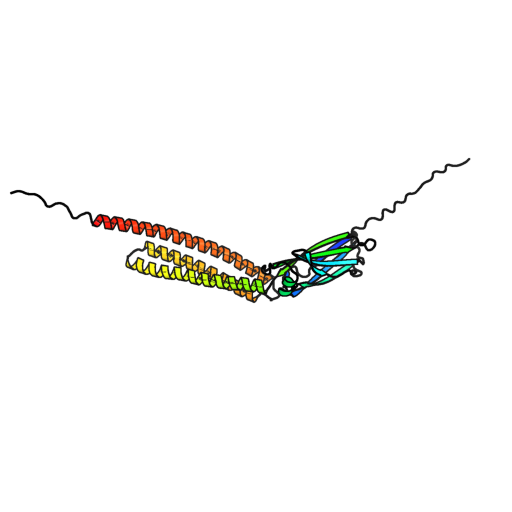0 186 SER A N 1
ATOM 1350 C CA . SER A 1 186 ? -24.976 -4.026 21.777 1.00 92.00 186 SER A CA 1
ATOM 1351 C C . SER A 1 186 ? -23.642 -3.375 21.375 1.00 92.00 186 SER A C 1
ATOM 1353 O O . SER A 1 186 ? -23.027 -3.749 20.374 1.00 92.00 186 SER A O 1
ATOM 1355 N N . ILE A 1 187 ? -23.126 -2.457 22.206 1.00 87.88 187 ILE A N 1
ATOM 1356 C CA . ILE A 1 187 ? -21.811 -1.828 21.993 1.00 87.88 187 ILE A CA 1
ATOM 1357 C C . ILE A 1 187 ? -20.703 -2.886 21.970 1.00 87.88 187 ILE A C 1
ATOM 1359 O O . ILE A 1 187 ? -19.833 -2.845 21.102 1.00 87.88 187 ILE A O 1
ATOM 1363 N N . LYS A 1 188 ? -20.726 -3.844 22.903 1.00 93.50 188 LYS A N 1
ATOM 1364 C CA . LYS A 1 188 ? -19.743 -4.929 22.973 1.00 93.50 188 LYS A CA 1
ATOM 1365 C C . LYS A 1 188 ? -19.756 -5.797 21.713 1.00 93.50 188 LYS A C 1
ATOM 1367 O O . LYS A 1 188 ? -18.682 -6.125 21.211 1.00 93.50 188 LYS A O 1
ATOM 1372 N N . ASP A 1 189 ? -20.931 -6.114 21.182 1.00 91.75 189 ASP A N 1
ATOM 1373 C CA . ASP A 1 189 ? -21.068 -6.919 19.966 1.00 91.75 189 ASP A CA 1
ATOM 1374 C C . ASP A 1 189 ? -20.521 -6.165 18.739 1.00 91.75 189 ASP A C 1
ATOM 1376 O O . ASP A 1 189 ? -19.754 -6.724 17.950 1.00 91.75 189 ASP A O 1
ATOM 1380 N N . LYS A 1 190 ? -20.796 -4.857 18.624 1.00 88.94 190 LYS A N 1
ATOM 1381 C CA . LYS A 1 190 ? -20.207 -3.998 17.578 1.00 88.94 190 LYS A CA 1
ATOM 1382 C C . LYS A 1 190 ? -18.687 -3.876 17.712 1.00 88.94 190 LYS A C 1
ATOM 1384 O O . LYS A 1 190 ? -17.968 -4.002 16.722 1.00 88.94 190 LYS A O 1
ATOM 1389 N N . VAL A 1 191 ? -18.177 -3.698 18.931 1.00 89.06 191 VAL A N 1
ATOM 1390 C CA . VAL A 1 191 ? -16.731 -3.683 19.213 1.00 89.06 191 VAL A CA 1
ATOM 1391 C C . VAL A 1 191 ? -16.078 -5.018 18.837 1.00 89.06 191 VAL A C 1
ATOM 1393 O O . VAL A 1 191 ? -14.969 -5.019 18.306 1.00 89.06 191 VAL A O 1
ATOM 1396 N N . ALA A 1 192 ? -16.750 -6.152 19.050 1.00 91.75 192 ALA A N 1
ATOM 1397 C CA . ALA A 1 192 ? -16.240 -7.457 18.632 1.00 91.75 192 ALA A CA 1
ATOM 1398 C C . ALA A 1 192 ? -16.115 -7.572 17.100 1.00 91.75 192 ALA A C 1
ATOM 1400 O O . ALA A 1 192 ? -15.102 -8.087 16.621 1.00 91.75 192 ALA A O 1
ATOM 1401 N N . SER A 1 193 ? -17.078 -7.031 16.339 1.00 91.19 193 SER A N 1
ATOM 1402 C CA . SER A 1 193 ? -16.989 -6.937 14.869 1.00 91.19 193 SER A CA 1
ATOM 1403 C C . SER A 1 193 ? -15.776 -6.109 14.436 1.00 91.19 193 SER A C 1
ATOM 1405 O O . SER A 1 193 ? -14.925 -6.596 13.694 1.00 91.19 193 SER A O 1
ATOM 1407 N N . VAL A 1 194 ? -15.620 -4.910 15.011 1.00 87.31 194 VAL A N 1
ATOM 1408 C CA . VAL A 1 194 ? -14.473 -4.012 14.784 1.00 87.31 194 VAL A CA 1
ATOM 1409 C C . VAL A 1 194 ? -13.136 -4.718 15.055 1.00 87.31 194 VAL A C 1
ATOM 1411 O O . VAL A 1 194 ? -12.197 -4.617 14.263 1.00 87.31 194 VAL A O 1
ATOM 1414 N N . VAL A 1 195 ? -13.039 -5.463 16.162 1.00 90.62 195 VAL A N 1
ATOM 1415 C CA . VAL A 1 195 ? -11.836 -6.230 16.524 1.00 90.62 195 VAL A CA 1
ATOM 1416 C C . VAL A 1 195 ? -11.551 -7.341 15.513 1.00 90.62 195 VAL A C 1
ATOM 1418 O O . VAL A 1 195 ? -10.390 -7.555 15.162 1.00 90.62 195 VAL A O 1
ATOM 1421 N N . SER A 1 196 ? -12.581 -8.044 15.040 1.00 92.81 196 SER A N 1
ATOM 1422 C CA . SER A 1 196 ? -12.444 -9.086 14.018 1.00 92.81 196 SER A CA 1
ATOM 1423 C C . SER A 1 196 ? -11.913 -8.506 12.701 1.00 92.81 196 SER A C 1
ATOM 1425 O O . SER A 1 196 ? -10.890 -8.967 12.188 1.00 92.81 196 SER A O 1
ATOM 1427 N N . SER A 1 197 ? -12.525 -7.418 12.221 1.00 86.75 197 SER A N 1
ATOM 1428 C CA . SER A 1 197 ? -12.109 -6.694 11.014 1.00 86.75 197 SER A CA 1
ATOM 1429 C C . SER A 1 197 ? -10.649 -6.227 11.105 1.00 86.75 197 SER A C 1
ATOM 1431 O O . SER A 1 197 ? -9.857 -6.465 10.189 1.00 86.75 197 SER A O 1
ATOM 1433 N N . ALA A 1 198 ? -10.242 -5.648 12.240 1.00 83.81 198 ALA A N 1
ATOM 1434 C CA . ALA A 1 198 ? -8.860 -5.220 12.460 1.00 83.81 198 ALA A CA 1
ATOM 1435 C C . ALA A 1 198 ? -7.863 -6.396 12.478 1.00 83.81 198 ALA A C 1
ATOM 1437 O O . ALA A 1 198 ? -6.789 -6.295 11.886 1.00 83.81 198 ALA A O 1
ATOM 1438 N N . LYS A 1 199 ? -8.214 -7.535 13.094 1.00 92.50 199 LYS A N 1
ATOM 1439 C CA . LYS A 1 199 ? -7.366 -8.743 13.084 1.00 92.50 199 LYS A CA 1
ATOM 1440 C C . LYS A 1 199 ? -7.173 -9.303 11.675 1.00 92.50 199 LYS A C 1
ATOM 1442 O O . LYS A 1 199 ? -6.055 -9.696 11.342 1.00 92.50 199 LYS A O 1
ATOM 1447 N N . ASN A 1 200 ? -8.220 -9.299 10.850 1.00 89.50 200 ASN A N 1
ATOM 1448 C CA . ASN A 1 200 ? -8.128 -9.729 9.455 1.00 89.50 200 ASN A CA 1
ATOM 1449 C C . ASN A 1 200 ? -7.181 -8.821 8.657 1.00 89.50 200 ASN A C 1
ATOM 1451 O O . ASN A 1 200 ? -6.324 -9.321 7.935 1.00 89.50 200 ASN A O 1
ATOM 1455 N N . ILE A 1 201 ? -7.258 -7.496 8.846 1.00 84.12 201 ILE A N 1
ATOM 1456 C CA . ILE A 1 201 ? -6.311 -6.546 8.232 1.00 84.12 201 ILE A CA 1
ATOM 1457 C C . ILE A 1 201 ? -4.874 -6.840 8.679 1.00 84.12 201 ILE A C 1
ATOM 1459 O O . ILE A 1 201 ? -3.977 -6.886 7.840 1.00 84.12 201 ILE A O 1
ATOM 1463 N N . THR A 1 202 ? -4.642 -7.071 9.976 1.00 88.81 202 THR A N 1
ATOM 1464 C CA . THR A 1 202 ? -3.313 -7.427 10.499 1.00 88.81 202 THR A CA 1
ATOM 1465 C C . THR A 1 202 ? -2.771 -8.704 9.857 1.00 88.81 202 THR A C 1
ATOM 1467 O O . THR A 1 202 ? -1.596 -8.749 9.488 1.00 88.81 202 THR A O 1
ATOM 1470 N N . ALA A 1 203 ? -3.603 -9.743 9.733 1.00 90.69 203 ALA A N 1
ATOM 1471 C CA . ALA A 1 203 ? -3.213 -11.010 9.123 1.00 90.69 203 ALA A CA 1
ATOM 1472 C C . ALA A 1 203 ? -2.825 -10.814 7.651 1.00 90.69 203 ALA A C 1
ATOM 1474 O O . ALA A 1 203 ? -1.708 -11.157 7.271 1.00 90.69 203 ALA A O 1
ATOM 1475 N N . GLU A 1 204 ? -3.687 -10.165 6.865 1.00 87.12 204 GLU A N 1
ATOM 1476 C CA . GLU A 1 204 ? -3.437 -9.864 5.451 1.00 87.12 204 GLU A CA 1
ATOM 1477 C C . GLU A 1 204 ? -2.198 -8.982 5.251 1.00 87.12 204 GLU A C 1
ATOM 1479 O O . GLU A 1 204 ? -1.416 -9.209 4.330 1.00 87.12 204 GLU A O 1
ATOM 1484 N N . ALA A 1 205 ? -1.965 -7.999 6.130 1.00 81.12 205 ALA A N 1
ATOM 1485 C CA . ALA A 1 205 ? -0.786 -7.138 6.065 1.00 81.12 205 ALA A CA 1
ATOM 1486 C C . ALA A 1 205 ? 0.513 -7.928 6.278 1.00 81.12 205 ALA A C 1
ATOM 1488 O O . ALA A 1 205 ? 1.449 -7.778 5.493 1.00 81.12 205 ALA A O 1
ATOM 1489 N N . ARG A 1 206 ? 0.559 -8.813 7.284 1.00 89.56 206 ARG A N 1
ATOM 1490 C CA . ARG A 1 206 ? 1.713 -9.700 7.528 1.00 89.56 206 ARG A CA 1
ATOM 1491 C C . ARG A 1 206 ? 1.919 -10.693 6.393 1.00 89.56 206 ARG A C 1
ATOM 1493 O O . ARG A 1 206 ? 3.047 -10.999 6.014 1.00 89.56 206 ARG A O 1
ATOM 1500 N N . GLU A 1 207 ? 0.831 -11.197 5.831 1.00 87.75 207 GLU A N 1
ATOM 1501 C CA . GLU A 1 207 ? 0.910 -12.146 4.733 1.00 87.75 207 GLU A CA 1
ATOM 1502 C C . GLU A 1 207 ? 1.329 -11.476 3.416 1.00 87.75 207 GLU A C 1
ATOM 1504 O O . GLU A 1 207 ? 2.028 -12.082 2.604 1.00 87.75 207 GLU A O 1
ATOM 1509 N N . ALA A 1 208 ? 0.924 -10.227 3.183 1.00 83.31 208 ALA A N 1
ATOM 1510 C CA . ALA A 1 208 ? 1.444 -9.400 2.100 1.00 83.31 208 ALA A CA 1
ATOM 1511 C C . ALA A 1 208 ? 2.936 -9.109 2.311 1.00 83.31 208 ALA A C 1
ATOM 1513 O O . ALA A 1 208 ? 3.710 -9.225 1.365 1.00 83.31 208 ALA A O 1
ATOM 1514 N N . GLU A 1 209 ? 3.348 -8.819 3.549 1.00 84.94 209 GLU A N 1
ATOM 1515 C CA . GLU A 1 209 ? 4.745 -8.592 3.925 1.00 84.94 209 GLU A CA 1
ATOM 1516 C C . GLU A 1 209 ? 5.634 -9.792 3.574 1.00 84.94 209 GLU A C 1
ATOM 1518 O O . GLU A 1 209 ? 6.672 -9.622 2.936 1.00 84.94 209 GLU A O 1
ATOM 1523 N N . GLY A 1 210 ? 5.197 -11.009 3.915 1.00 83.75 210 GLY A N 1
ATOM 1524 C CA . GLY A 1 210 ? 5.918 -12.246 3.600 1.00 83.75 210 GLY A CA 1
ATOM 1525 C C . GLY A 1 210 ? 6.034 -12.547 2.101 1.00 83.75 210 GLY A C 1
ATOM 1526 O O . GLY A 1 210 ? 6.913 -13.302 1.696 1.00 83.75 210 GLY A O 1
ATOM 1527 N N . LYS A 1 211 ? 5.178 -11.944 1.265 1.00 82.25 211 LYS A N 1
ATOM 1528 C CA . LYS A 1 211 ? 5.236 -12.078 -0.200 1.00 82.25 211 LYS A CA 1
ATOM 1529 C C . LYS A 1 211 ? 6.097 -11.011 -0.876 1.00 82.25 211 LYS A C 1
ATOM 1531 O O . LYS A 1 211 ? 6.418 -11.172 -2.056 1.00 82.25 211 LYS A O 1
ATOM 1536 N N . ILE A 1 212 ? 6.501 -9.948 -0.174 1.00 76.75 212 ILE A N 1
ATOM 1537 C CA . ILE A 1 212 ? 7.423 -8.944 -0.723 1.00 76.75 212 ILE A CA 1
ATOM 1538 C C . ILE A 1 212 ? 8.773 -9.616 -0.997 1.00 76.75 212 ILE A C 1
ATOM 1540 O O . ILE A 1 212 ? 9.392 -10.166 -0.094 1.00 76.75 212 ILE A O 1
ATOM 1544 N N . GLY A 1 213 ? 9.219 -9.573 -2.254 1.00 64.81 213 GLY A N 1
ATOM 1545 C CA . GLY A 1 213 ? 10.455 -10.222 -2.708 1.00 64.81 213 GLY A CA 1
ATOM 1546 C C . GLY A 1 213 ? 10.244 -11.592 -3.359 1.00 64.81 213 GLY A C 1
ATOM 1547 O O . GLY A 1 213 ? 11.142 -12.085 -4.034 1.00 64.81 213 GLY A O 1
ATOM 1548 N N . SER A 1 214 ? 9.048 -12.182 -3.247 1.00 66.31 214 SER A N 1
ATOM 1549 C CA . SER A 1 214 ? 8.645 -13.267 -4.148 1.00 66.31 214 SER A CA 1
ATOM 1550 C C . SER A 1 214 ? 8.284 -12.671 -5.514 1.00 66.31 214 SER A C 1
ATOM 1552 O O . SER A 1 214 ? 7.664 -11.610 -5.578 1.00 66.31 214 SER A O 1
ATOM 1554 N N . ALA A 1 215 ? 8.639 -13.335 -6.619 1.00 54.94 215 ALA A N 1
ATOM 1555 C CA . ALA A 1 215 ? 8.392 -12.846 -7.986 1.00 54.94 215 ALA A CA 1
ATOM 1556 C C . ALA A 1 215 ? 6.893 -12.677 -8.352 1.00 54.94 215 ALA A C 1
ATOM 1558 O O . ALA A 1 215 ? 6.557 -12.335 -9.484 1.00 54.94 215 ALA A O 1
ATOM 1559 N N . ASN A 1 216 ? 5.973 -12.909 -7.410 1.00 66.94 216 ASN A N 1
ATOM 1560 C CA . ASN A 1 216 ? 4.533 -12.882 -7.620 1.00 66.94 216 ASN A CA 1
ATOM 1561 C C . ASN A 1 216 ? 3.917 -11.522 -7.235 1.00 66.94 216 ASN A C 1
ATOM 1563 O O . ASN A 1 216 ? 3.269 -11.361 -6.196 1.00 66.94 216 ASN A O 1
ATOM 1567 N N . ILE A 1 217 ? 4.112 -10.529 -8.106 1.00 67.31 217 ILE A N 1
ATOM 1568 C CA . ILE A 1 217 ? 3.544 -9.178 -7.958 1.00 67.31 217 ILE A CA 1
ATOM 1569 C C . ILE A 1 217 ? 2.002 -9.195 -8.016 1.00 67.31 217 ILE A C 1
ATOM 1571 O O . ILE A 1 217 ? 1.358 -8.330 -7.414 1.00 67.31 217 ILE A O 1
ATOM 1575 N N . GLU A 1 218 ? 1.399 -10.163 -8.711 1.00 72.38 218 GLU A N 1
ATOM 1576 C CA . GLU A 1 218 ? -0.061 -10.325 -8.780 1.00 72.38 218 GLU A CA 1
ATOM 1577 C C . GLU A 1 218 ? -0.638 -10.703 -7.414 1.00 72.38 218 GLU A C 1
ATOM 1579 O O . GLU A 1 218 ? -1.498 -9.992 -6.896 1.00 72.38 218 GLU A O 1
ATOM 1584 N N . GLY A 1 219 ? -0.063 -11.709 -6.750 1.00 75.62 219 GLY A N 1
ATOM 1585 C CA . GLY A 1 219 ? -0.494 -12.117 -5.412 1.00 75.62 219 GLY A CA 1
ATOM 1586 C C . GLY A 1 219 ? -0.341 -11.021 -4.350 1.00 75.62 219 GLY A C 1
ATOM 1587 O O . GLY A 1 219 ? -1.131 -10.956 -3.409 1.00 75.62 219 GLY A O 1
ATOM 1588 N N . LEU A 1 220 ? 0.647 -10.130 -4.494 1.00 76.88 220 LEU A N 1
ATOM 1589 C CA . LEU A 1 220 ? 0.781 -8.947 -3.637 1.00 76.88 220 LEU A CA 1
ATOM 1590 C C . LEU A 1 220 ? -0.326 -7.915 -3.912 1.00 76.88 220 LEU A C 1
ATOM 1592 O O . LEU A 1 220 ? -0.858 -7.314 -2.979 1.00 76.88 220 LEU A O 1
ATOM 1596 N N . ARG A 1 221 ? -0.688 -7.702 -5.183 1.00 77.19 221 ARG A N 1
ATOM 1597 C CA . ARG A 1 221 ? -1.745 -6.760 -5.579 1.00 77.19 221 ARG A CA 1
ATOM 1598 C C . ARG A 1 221 ? -3.098 -7.171 -5.012 1.00 77.19 221 ARG A C 1
ATOM 1600 O O . ARG A 1 221 ? -3.789 -6.314 -4.462 1.00 77.19 221 ARG A O 1
ATOM 1607 N N . ASP A 1 222 ? -3.454 -8.442 -5.145 1.00 78.06 222 ASP A N 1
ATOM 1608 C CA . ASP A 1 222 ? -4.750 -8.948 -4.691 1.00 78.06 222 ASP A CA 1
ATOM 1609 C C . ASP A 1 222 ? -4.900 -8.753 -3.183 1.00 78.06 222 ASP A C 1
ATOM 1611 O O . ASP A 1 222 ? -5.915 -8.243 -2.719 1.00 78.06 222 ASP A O 1
ATOM 1615 N N . ARG A 1 223 ? -3.828 -8.990 -2.422 1.00 82.62 223 ARG A N 1
ATOM 1616 C CA . ARG A 1 223 ? -3.799 -8.745 -0.971 1.00 82.62 223 ARG A CA 1
ATOM 1617 C C . ARG A 1 223 ? -3.936 -7.293 -0.589 1.00 82.62 223 ARG A C 1
ATOM 1619 O O . ARG A 1 223 ? -4.711 -6.964 0.300 1.00 82.62 223 ARG A O 1
ATOM 1626 N N . LEU A 1 224 ? -3.216 -6.402 -1.267 1.00 78.81 224 LEU A N 1
ATOM 1627 C CA . LEU A 1 224 ? -3.384 -4.966 -1.044 1.00 78.81 224 LEU A CA 1
ATOM 1628 C C . LEU A 1 224 ? -4.819 -4.516 -1.367 1.00 78.81 224 LEU A C 1
ATOM 1630 O O . LEU A 1 224 ? -5.328 -3.595 -0.728 1.00 78.81 224 LEU A O 1
ATOM 1634 N N . SER A 1 225 ? -5.483 -5.171 -2.326 1.00 79.19 225 SER A N 1
ATOM 1635 C CA . SER A 1 225 ? -6.904 -4.956 -2.605 1.00 79.19 225 SER A CA 1
ATOM 1636 C C . SER A 1 225 ? -7.788 -5.463 -1.463 1.00 79.19 225 SER A C 1
ATOM 1638 O O . SER A 1 225 ? -8.636 -4.712 -0.990 1.00 79.19 225 SER A O 1
ATOM 1640 N N . THR A 1 226 ? -7.551 -6.676 -0.957 1.00 83.25 226 THR A N 1
ATOM 1641 C CA . THR A 1 226 ? -8.268 -7.237 0.200 1.00 83.25 226 THR A CA 1
ATOM 1642 C C . THR A 1 226 ? -8.116 -6.361 1.444 1.00 83.25 226 THR A C 1
ATOM 1644 O O . THR A 1 226 ? -9.110 -6.028 2.083 1.00 83.25 226 THR A O 1
ATOM 1647 N N . ILE A 1 227 ? -6.898 -5.898 1.753 1.00 77.50 227 ILE A N 1
ATOM 1648 C CA . ILE A 1 227 ? -6.637 -4.958 2.857 1.00 77.50 227 ILE A CA 1
ATOM 1649 C C . ILE A 1 227 ? -7.480 -3.691 2.694 1.00 77.50 227 ILE A C 1
ATOM 1651 O O . ILE A 1 227 ? -8.101 -3.239 3.654 1.00 77.50 227 ILE A O 1
ATOM 1655 N N . ARG A 1 228 ? -7.534 -3.121 1.483 1.00 82.75 228 ARG A N 1
ATOM 1656 C CA . ARG A 1 228 ? -8.327 -1.917 1.206 1.00 82.75 228 ARG A CA 1
ATOM 1657 C C . ARG A 1 228 ? -9.817 -2.146 1.449 1.00 82.75 228 ARG A C 1
ATOM 1659 O O . ARG A 1 228 ? -10.454 -1.286 2.053 1.00 82.75 228 ARG A O 1
ATOM 1666 N N . GLU A 1 229 ? -10.373 -3.257 0.977 1.00 84.31 229 GLU A N 1
ATOM 1667 C CA . GLU A 1 229 ? -11.794 -3.558 1.186 1.00 84.31 229 GLU A CA 1
ATOM 1668 C C . GLU A 1 229 ? -12.098 -3.824 2.667 1.00 84.31 229 GLU A C 1
ATOM 1670 O O . GLU A 1 229 ? -13.043 -3.250 3.208 1.00 84.31 229 GLU A O 1
ATOM 1675 N N . ASN A 1 230 ? -11.232 -4.560 3.370 1.00 78.12 230 ASN A N 1
ATOM 1676 C CA . ASN A 1 230 ? -11.364 -4.771 4.813 1.00 78.12 230 ASN A CA 1
ATOM 1677 C C . ASN A 1 230 ? -11.288 -3.451 5.600 1.00 78.12 230 ASN A C 1
ATOM 1679 O O . ASN A 1 230 ? -12.035 -3.262 6.557 1.00 78.12 230 ASN A O 1
ATOM 1683 N N . MET A 1 231 ? -10.433 -2.505 5.190 1.00 76.81 231 MET A N 1
ATOM 1684 C CA . MET A 1 231 ? -10.374 -1.171 5.801 1.00 76.81 231 MET A CA 1
ATOM 1685 C C . MET A 1 231 ? -11.673 -0.384 5.616 1.00 76.81 231 MET A C 1
ATOM 1687 O O . MET A 1 231 ? -12.082 0.319 6.537 1.00 76.81 231 MET A O 1
ATOM 1691 N N . LYS A 1 232 ? -12.340 -0.492 4.459 1.00 80.50 232 LYS A N 1
ATOM 1692 C CA . LYS A 1 232 ? -13.657 0.135 4.263 1.00 80.50 232 LYS A CA 1
ATOM 1693 C C . LYS A 1 232 ? -14.698 -0.470 5.203 1.00 80.50 232 LYS A C 1
ATOM 1695 O O . LYS A 1 232 ? -15.427 0.282 5.839 1.00 80.50 232 LYS A O 1
ATOM 1700 N N . GLY A 1 233 ? -14.715 -1.798 5.333 1.00 82.44 233 GLY A N 1
ATOM 1701 C CA . GLY A 1 233 ? -15.587 -2.494 6.285 1.00 82.44 233 GLY A CA 1
ATOM 1702 C C . GLY A 1 233 ? -15.346 -2.038 7.726 1.00 82.44 233 GLY A C 1
ATOM 1703 O O . GLY A 1 233 ? -16.283 -1.647 8.413 1.00 82.44 233 GLY A O 1
ATOM 1704 N N . LEU A 1 234 ? -14.078 -1.963 8.146 1.00 82.25 234 LEU A N 1
ATOM 1705 C CA . LEU A 1 234 ? -13.700 -1.463 9.469 1.00 82.25 234 LEU A CA 1
ATOM 1706 C C . LEU A 1 234 ? -14.202 -0.032 9.725 1.00 82.25 234 LEU A C 1
ATOM 1708 O O . LEU A 1 234 ? -14.629 0.278 10.834 1.00 82.25 234 LEU A O 1
ATOM 1712 N N . ILE A 1 235 ? -14.141 0.851 8.724 1.00 81.75 235 ILE A N 1
ATOM 1713 C CA . ILE A 1 235 ? -14.623 2.233 8.853 1.00 81.75 235 ILE A CA 1
ATOM 1714 C C . ILE A 1 235 ? -16.132 2.265 9.128 1.00 81.75 235 ILE A C 1
ATOM 1716 O O . ILE A 1 235 ? -16.562 3.010 10.012 1.00 81.75 235 ILE A O 1
ATOM 1720 N N . GLU A 1 236 ? -16.922 1.462 8.413 1.00 88.38 236 GLU A N 1
ATOM 1721 C CA . GLU A 1 236 ? -18.367 1.371 8.656 1.00 88.38 236 GLU A CA 1
ATOM 1722 C C . GLU A 1 236 ? -18.666 0.734 10.023 1.00 88.38 236 GLU A C 1
ATOM 1724 O O . GLU A 1 236 ? -19.452 1.290 10.787 1.00 88.38 236 GLU A O 1
ATOM 1729 N N . ASP A 1 237 ? -17.956 -0.330 10.411 1.00 79.38 237 ASP A N 1
ATOM 1730 C CA . ASP A 1 237 ? -18.106 -0.953 11.735 1.00 79.38 237 ASP A CA 1
ATOM 1731 C C . ASP A 1 237 ? -17.824 0.043 12.879 1.00 79.38 237 ASP A C 1
ATOM 1733 O O . ASP A 1 237 ? -18.546 0.102 13.880 1.00 79.38 237 ASP A O 1
ATOM 1737 N N . VAL A 1 238 ? -16.775 0.862 12.739 1.00 80.44 238 VAL A N 1
ATOM 1738 C CA . VAL A 1 238 ? -16.415 1.900 13.719 1.00 80.44 238 VAL A CA 1
ATOM 1739 C C . VAL A 1 238 ? -17.477 2.994 13.782 1.00 80.44 238 VAL A C 1
ATOM 1741 O O . VAL A 1 238 ? -17.786 3.500 14.865 1.00 80.44 238 VAL A O 1
ATOM 1744 N N . LYS A 1 239 ? -18.035 3.382 12.635 1.00 87.69 239 LYS A N 1
ATOM 1745 C CA . LYS A 1 239 ? -19.103 4.381 12.555 1.00 87.69 239 LYS A CA 1
ATOM 1746 C C . LYS A 1 239 ? -20.372 3.877 13.241 1.00 87.69 239 LYS A C 1
ATOM 1748 O O . LYS A 1 239 ? -20.916 4.599 14.074 1.00 87.69 239 LYS A O 1
ATOM 1753 N N . ASP A 1 240 ? -20.767 2.638 12.980 1.00 84.94 240 ASP A N 1
ATOM 1754 C CA . ASP A 1 240 ? -21.887 1.977 13.649 1.00 84.94 240 ASP A CA 1
ATOM 1755 C C . ASP A 1 240 ? -21.692 1.928 15.168 1.00 84.94 240 ASP A C 1
ATOM 1757 O O . ASP A 1 240 ? -22.563 2.351 15.930 1.00 84.94 240 ASP A O 1
ATOM 1761 N N . ALA A 1 241 ? -20.521 1.467 15.624 1.00 80.50 241 ALA A N 1
ATOM 1762 C CA . ALA A 1 241 ? -20.196 1.415 17.047 1.00 80.50 241 ALA A CA 1
ATOM 1763 C C . ALA A 1 241 ? -20.268 2.808 17.696 1.00 80.50 241 ALA A C 1
ATOM 1765 O O . ALA A 1 241 ? -20.766 2.966 18.812 1.00 80.50 241 ALA A O 1
ATOM 1766 N N . ARG A 1 242 ? -19.797 3.842 16.989 1.00 86.31 242 ARG A N 1
ATOM 1767 C CA . ARG A 1 242 ? -19.844 5.229 17.460 1.00 86.31 242 ARG A CA 1
ATOM 1768 C C . ARG A 1 242 ? -21.275 5.738 17.614 1.00 86.31 242 ARG A C 1
ATOM 1770 O O . ARG A 1 242 ? -21.547 6.432 18.595 1.00 86.31 242 ARG A O 1
ATOM 1777 N N . GLU A 1 243 ? -22.164 5.445 16.670 1.00 89.44 243 GLU A N 1
ATOM 1778 C CA . GLU A 1 243 ? -23.567 5.861 16.765 1.00 89.44 243 GLU A CA 1
ATOM 1779 C C . GLU A 1 243 ? -24.294 5.140 17.906 1.00 89.44 243 GLU A C 1
ATOM 1781 O O . GLU A 1 243 ? -24.996 5.792 18.683 1.00 89.44 243 GLU A O 1
ATOM 1786 N N . GLU A 1 244 ? -24.027 3.849 18.120 1.00 85.38 244 GLU A N 1
ATOM 1787 C CA . GLU A 1 244 ? -24.598 3.121 19.260 1.00 85.38 244 GLU A CA 1
ATOM 1788 C C . GLU A 1 244 ? -24.126 3.708 20.604 1.00 85.38 244 GLU A C 1
ATOM 1790 O O . GLU A 1 244 ? -24.929 3.942 21.511 1.00 85.38 244 GLU A O 1
ATOM 1795 N N . ILE A 1 245 ? -22.835 4.048 20.721 1.00 81.62 245 ILE A N 1
ATOM 1796 C CA . ILE A 1 245 ? -22.276 4.712 21.912 1.00 81.62 245 ILE A CA 1
ATOM 1797 C C . ILE A 1 245 ? -22.944 6.072 22.157 1.00 81.62 245 ILE A C 1
ATOM 1799 O O . ILE A 1 245 ? -23.245 6.422 23.303 1.00 81.62 245 ILE A O 1
ATOM 1803 N N . LYS A 1 246 ? -23.190 6.860 21.103 1.00 84.56 246 LYS A N 1
ATOM 1804 C CA . LYS A 1 246 ? -23.895 8.144 21.229 1.00 84.56 246 LYS A CA 1
ATOM 1805 C C . LYS A 1 246 ? -25.332 7.945 21.708 1.00 84.56 246 LYS A C 1
ATOM 1807 O O . LYS A 1 246 ? -25.741 8.660 22.622 1.00 84.56 246 LYS A O 1
ATOM 1812 N N . SER A 1 247 ? -26.068 6.983 21.143 1.00 85.56 247 SER A N 1
ATOM 1813 C CA . SER A 1 247 ? -27.430 6.640 21.585 1.00 85.56 247 SER A CA 1
ATOM 1814 C C . SER A 1 247 ? -27.442 6.280 23.069 1.00 85.56 247 SER A C 1
ATOM 1816 O O . SER A 1 247 ? -28.190 6.872 23.848 1.00 85.56 247 SER A O 1
ATOM 1818 N N . ALA A 1 248 ? -26.540 5.388 23.489 1.00 80.00 248 ALA A N 1
ATOM 1819 C CA . ALA A 1 248 ? -26.429 4.958 24.880 1.00 80.00 248 ALA A CA 1
ATOM 1820 C C . ALA A 1 248 ? -26.108 6.123 25.833 1.00 80.00 248 ALA A C 1
ATOM 1822 O O . ALA A 1 248 ? -26.639 6.187 26.944 1.00 80.00 248 ALA A O 1
ATOM 1823 N N . LYS A 1 249 ? -25.274 7.083 25.405 1.00 80.50 249 LYS A N 1
ATOM 1824 C CA . LYS A 1 249 ? -24.962 8.284 26.193 1.00 80.50 249 LYS A CA 1
ATOM 1825 C C . LYS A 1 249 ? -26.202 9.150 26.428 1.00 80.50 249 LYS A C 1
ATOM 1827 O O . LYS A 1 249 ? -26.408 9.601 27.555 1.00 80.50 249 LYS A O 1
ATOM 1832 N N . TRP A 1 250 ? -27.012 9.390 25.397 1.00 70.62 250 TRP A N 1
ATOM 1833 C CA . TRP A 1 250 ? -28.239 10.184 25.525 1.00 70.62 250 TRP A CA 1
ATOM 1834 C C . TRP A 1 250 ? -29.260 9.517 26.448 1.00 70.62 250 TRP A C 1
ATOM 1836 O O . TRP A 1 250 ? -29.814 10.178 27.327 1.00 70.62 250 TRP A O 1
ATOM 1846 N N . GLU A 1 251 ? -29.438 8.202 26.324 1.00 76.06 251 GLU A N 1
ATOM 1847 C CA . GLU A 1 251 ? -30.325 7.425 27.197 1.00 76.06 251 GLU A CA 1
ATOM 1848 C C . GLU A 1 251 ? -29.852 7.441 28.659 1.00 76.06 251 GLU A C 1
ATOM 1850 O O . GLU A 1 251 ? -30.649 7.660 29.573 1.00 76.06 251 GLU A O 1
ATOM 1855 N N . ALA A 1 252 ? -28.546 7.300 28.905 1.00 75.50 252 ALA A N 1
ATOM 1856 C CA . ALA A 1 252 ? -27.986 7.369 30.255 1.00 75.50 252 ALA A CA 1
ATOM 1857 C C . ALA A 1 252 ? -28.193 8.749 30.910 1.00 75.50 252 ALA A C 1
ATOM 1859 O O . ALA A 1 252 ? -28.497 8.835 32.103 1.00 75.50 252 ALA A O 1
ATOM 1860 N N . VAL A 1 253 ? -28.061 9.834 30.137 1.00 76.62 253 VAL A N 1
ATOM 1861 C CA . VAL A 1 253 ? -28.353 11.197 30.610 1.00 76.62 253 VAL A CA 1
ATOM 1862 C C . VAL A 1 253 ? -29.839 11.350 30.939 1.00 76.62 253 VAL A C 1
ATOM 1864 O O . VAL A 1 253 ? -30.165 11.902 31.991 1.00 76.62 253 VAL A O 1
ATOM 1867 N N . ALA A 1 254 ? -30.734 10.822 30.102 1.00 71.81 254 ALA A N 1
ATOM 1868 C CA . ALA A 1 254 ? -32.173 10.859 30.353 1.00 71.81 254 ALA A CA 1
ATOM 1869 C C . ALA A 1 254 ? -32.547 10.127 31.655 1.00 71.81 254 ALA A C 1
ATOM 1871 O O . ALA A 1 254 ? -33.245 10.690 32.499 1.00 71.81 254 ALA A O 1
ATOM 1872 N N . ILE A 1 255 ? -32.009 8.920 31.874 1.00 77.06 255 ILE A N 1
ATOM 1873 C CA . ILE A 1 255 ? -32.234 8.142 33.105 1.00 77.06 255 ILE A CA 1
ATOM 1874 C C . ILE A 1 255 ? -31.751 8.913 34.339 1.00 77.06 255 ILE A C 1
ATOM 1876 O O . ILE A 1 255 ? -32.464 8.978 35.345 1.00 77.06 255 ILE A O 1
ATOM 1880 N N . LYS A 1 256 ? -30.559 9.523 34.274 1.00 79.00 256 LYS A N 1
ATOM 1881 C CA . LYS A 1 256 ? -30.005 10.312 35.383 1.00 79.00 256 LYS A CA 1
ATOM 1882 C C . LYS A 1 256 ? -30.933 11.471 35.755 1.00 79.00 256 LYS A C 1
ATOM 1884 O O . LYS A 1 256 ? -31.245 11.635 36.932 1.00 79.00 256 LYS A O 1
ATOM 1889 N N . THR A 1 257 ? -31.407 12.227 34.766 1.00 75.94 257 THR A N 1
ATOM 1890 C CA . THR A 1 257 ? -32.312 13.367 34.976 1.00 75.94 257 THR A CA 1
ATOM 1891 C C . THR A 1 257 ? -33.645 12.928 35.585 1.00 75.94 257 THR A C 1
ATOM 1893 O O . THR A 1 257 ? -34.093 13.520 36.567 1.00 75.94 257 THR A O 1
ATOM 1896 N N . SER A 1 258 ? -34.251 11.850 35.076 1.00 74.31 258 SER A N 1
ATOM 1897 C CA . SER A 1 258 ? -35.504 11.318 35.629 1.00 74.31 258 SER A CA 1
ATOM 1898 C C . SER A 1 258 ? -35.345 10.841 37.075 1.00 74.31 258 SER A C 1
ATOM 1900 O O . SER A 1 258 ? -36.200 11.128 37.910 1.00 74.31 258 SER A O 1
ATOM 1902 N N . THR A 1 259 ? -34.222 10.187 37.393 1.00 74.38 259 THR A N 1
ATOM 1903 C CA . THR A 1 259 ? -33.932 9.680 38.747 1.00 74.38 259 THR A CA 1
ATOM 1904 C C . THR A 1 259 ? -33.723 10.821 39.751 1.00 74.38 259 THR A C 1
ATOM 1906 O O . THR A 1 259 ? -34.232 10.771 40.874 1.00 74.38 259 THR A O 1
ATOM 1909 N N . SER A 1 260 ? -33.011 11.883 39.355 1.00 73.94 260 SER A N 1
ATOM 1910 C CA . SER A 1 260 ? -32.814 13.073 40.195 1.00 73.94 260 SER A CA 1
ATOM 1911 C C . SER A 1 260 ? -34.128 13.805 40.483 1.00 73.94 260 SER A C 1
ATOM 1913 O O . SER A 1 260 ? -34.358 14.224 41.617 1.00 73.94 260 SER A O 1
ATOM 1915 N N . ASN A 1 261 ? -35.026 13.891 39.497 1.00 69.94 261 ASN A N 1
ATOM 1916 C CA . ASN A 1 261 ? -36.331 14.530 39.671 1.00 69.94 261 ASN A CA 1
ATOM 1917 C C . ASN A 1 261 ? -37.276 13.723 40.575 1.00 69.94 261 ASN A C 1
ATOM 1919 O O . ASN A 1 261 ? -38.029 14.314 41.349 1.00 69.94 261 ASN A O 1
ATOM 1923 N N . SER A 1 262 ? -37.227 12.386 40.532 1.00 64.88 262 SER A N 1
ATOM 1924 C CA . SER A 1 262 ? -38.001 11.549 41.458 1.00 64.88 262 SER A CA 1
ATOM 1925 C C . SER A 1 262 ? -37.495 11.642 42.901 1.00 64.88 262 SER A C 1
ATOM 1927 O O . SER A 1 262 ? -38.308 11.742 43.815 1.00 64.88 262 SER A O 1
ATOM 1929 N N . ALA A 1 263 ? -36.173 11.692 43.110 1.00 60.28 263 ALA A N 1
ATOM 1930 C CA . ALA A 1 263 ? -35.580 11.789 44.447 1.00 60.28 263 ALA A CA 1
ATOM 1931 C C . ALA A 1 263 ? -35.848 13.149 45.124 1.00 60.28 263 ALA A C 1
ATOM 1933 O O . ALA A 1 263 ? -36.075 13.206 46.333 1.00 60.28 263 ALA A O 1
ATOM 1934 N N . GLY A 1 264 ? -35.884 14.241 44.348 1.00 56.66 264 GLY A N 1
ATOM 1935 C CA . GLY A 1 264 ? -36.241 15.573 44.852 1.00 56.66 264 GLY A CA 1
ATOM 1936 C C . GLY A 1 264 ? -37.719 15.715 45.237 1.00 56.66 264 GLY A C 1
ATOM 1937 O O . GLY A 1 264 ? -38.050 16.477 46.141 1.00 56.66 264 GLY A O 1
ATOM 1938 N N . ARG A 1 265 ? -38.617 14.947 44.605 1.00 51.72 265 ARG A N 1
ATOM 1939 C CA . ARG A 1 265 ? -40.057 14.958 44.917 1.00 51.72 265 ARG A CA 1
ATOM 1940 C C . ARG A 1 265 ? -40.408 14.182 46.187 1.00 51.72 265 ARG A C 1
ATOM 1942 O O . ARG A 1 265 ? -41.303 14.605 46.910 1.00 51.72 265 ARG A O 1
ATOM 1949 N N . SER A 1 266 ? -39.681 13.111 46.502 1.00 51.50 266 SER A N 1
ATOM 1950 C CA . SER A 1 266 ? -39.866 12.341 47.744 1.00 51.50 266 SER A CA 1
ATOM 1951 C C . SER A 1 266 ? -39.421 13.075 49.019 1.00 51.50 266 SER A C 1
ATOM 1953 O O . SER A 1 266 ? -39.783 12.656 50.111 1.00 51.50 266 SER A O 1
ATOM 1955 N N . GLY A 1 267 ? -38.667 14.176 48.901 1.00 49.41 267 GLY A N 1
ATOM 1956 C CA . GLY A 1 267 ? -38.265 15.014 50.038 1.00 49.41 267 GLY A CA 1
ATOM 1957 C C . GLY A 1 267 ? -39.232 16.156 50.379 1.00 49.41 267 GLY A C 1
ATOM 1958 O O . GLY A 1 267 ? -39.035 16.818 51.392 1.00 49.41 267 GLY A O 1
ATOM 1959 N N . LEU A 1 268 ? -40.263 16.406 49.559 1.00 49.28 268 LEU A N 1
ATOM 1960 C CA . LEU A 1 268 ? -41.144 17.579 49.695 1.00 49.28 268 LEU A CA 1
ATOM 1961 C C . LEU A 1 268 ? -42.535 17.277 50.287 1.00 49.28 268 LEU A C 1
ATOM 1963 O O . LEU A 1 268 ? -43.412 18.137 50.245 1.00 49.28 268 LEU A O 1
ATOM 1967 N N . SER A 1 269 ? -42.762 16.080 50.836 1.00 51.19 269 SER A N 1
ATOM 1968 C CA . SER A 1 269 ? -44.077 15.666 51.350 1.00 51.19 269 SER A CA 1
ATOM 1969 C C . SER A 1 269 ? -44.057 15.158 52.795 1.00 51.19 269 SER A C 1
ATOM 1971 O O . SER A 1 269 ? -44.683 14.146 53.075 1.00 51.19 269 SER A O 1
ATOM 1973 N N . VAL A 1 270 ? -43.365 15.826 53.725 1.00 53.69 270 VAL A N 1
ATOM 1974 C CA . VAL A 1 270 ? -43.633 15.682 55.176 1.00 53.69 270 VAL A CA 1
ATOM 1975 C C . VAL A 1 270 ? -43.346 17.009 55.891 1.00 53.69 270 VAL A C 1
ATOM 1977 O O . VAL A 1 270 ? -42.384 17.146 56.637 1.00 53.69 270 VAL A O 1
ATOM 1980 N N . GLN A 1 271 ? -44.165 18.031 55.641 1.00 49.59 271 GLN A N 1
ATOM 1981 C CA . GLN A 1 271 ? -44.261 19.184 56.548 1.00 49.59 271 GLN A CA 1
ATOM 1982 C C . GLN A 1 271 ? -45.646 19.843 56.463 1.00 49.59 271 GLN A C 1
ATOM 1984 O O . GLN A 1 271 ? -45.797 21.061 56.412 1.00 49.59 271 GLN A O 1
ATOM 1989 N N . THR A 1 272 ? -46.708 19.036 56.445 1.00 51.44 272 THR A N 1
ATOM 1990 C CA . THR A 1 272 ? -48.050 19.532 56.764 1.00 51.44 272 THR A CA 1
ATOM 1991 C C . THR A 1 272 ? -48.150 19.749 58.269 1.00 51.44 272 THR A C 1
ATOM 1993 O O . THR A 1 272 ? -48.331 18.811 59.038 1.00 51.44 272 THR A O 1
ATOM 1996 N N . ARG A 1 273 ? -47.951 21.017 58.645 1.00 52.16 273 ARG A N 1
ATOM 1997 C CA . ARG A 1 273 ? -48.599 21.759 59.738 1.00 52.16 273 ARG A CA 1
ATOM 1998 C C . ARG A 1 273 ? -49.401 20.908 60.733 1.00 52.16 273 ARG A C 1
ATOM 2000 O O . ARG A 1 273 ? -50.542 20.564 60.454 1.00 52.16 273 ARG A O 1
ATOM 2007 N N . ASN A 1 274 ? -48.857 20.750 61.936 1.00 51.66 274 ASN A N 1
ATOM 2008 C CA . ASN A 1 274 ? -49.653 20.741 63.162 1.00 51.66 274 ASN A CA 1
ATOM 2009 C C . ASN A 1 274 ? -49.251 21.979 63.967 1.00 51.66 274 ASN A C 1
ATOM 2011 O O . ASN A 1 274 ? -48.305 21.954 64.748 1.00 51.66 274 ASN A O 1
ATOM 2015 N N . THR A 1 275 ? -49.947 23.083 63.724 1.00 56.97 275 THR A N 1
ATOM 2016 C CA . THR A 1 275 ? -49.914 24.270 64.579 1.00 56.97 275 THR A CA 1
ATOM 2017 C C . THR A 1 275 ? -51.307 24.870 64.614 1.00 56.97 275 THR A C 1
ATOM 2019 O O . THR A 1 275 ? -51.874 25.117 63.549 1.00 56.97 275 THR A O 1
ATOM 2022 N N . ALA A 1 276 ? -51.733 25.171 65.844 1.00 50.06 276 ALA A N 1
ATOM 2023 C CA . ALA A 1 276 ? -52.952 25.844 66.297 1.00 50.06 276 ALA A CA 1
ATOM 2024 C C . ALA A 1 276 ? -54.184 24.939 66.492 1.00 50.06 276 ALA A C 1
ATOM 2026 O O . ALA A 1 276 ? -54.473 24.123 65.628 1.00 50.06 276 ALA A O 1
ATOM 2027 N N . ALA A 1 277 ? -55.015 25.068 67.530 1.00 52.91 277 ALA A N 1
ATOM 2028 C CA . ALA A 1 277 ? -55.013 25.732 68.847 1.00 52.91 277 ALA A CA 1
ATOM 2029 C C . ALA A 1 277 ? -56.465 25.616 69.381 1.00 52.91 277 ALA A C 1
ATOM 2031 O O . ALA A 1 277 ? -57.380 25.604 68.560 1.00 52.91 277 ALA A O 1
ATOM 2032 N N . GLY A 1 278 ? -56.651 25.636 70.708 1.00 51.31 278 GLY A N 1
ATOM 2033 C CA . GLY A 1 278 ? -57.933 25.888 71.403 1.00 51.31 278 GLY A CA 1
ATOM 2034 C C . GLY A 1 278 ? -58.774 24.627 71.646 1.00 51.31 278 GLY A C 1
ATOM 2035 O O . GLY A 1 278 ? -59.021 23.880 70.705 1.00 51.31 278 GLY A O 1
ATOM 2036 N N . ASP A 1 279 ? -59.211 24.282 72.857 1.00 45.00 279 ASP A N 1
ATOM 2037 C CA . ASP A 1 279 ? -59.286 24.987 74.150 1.00 45.00 279 ASP A CA 1
ATOM 2038 C C . ASP A 1 279 ? -58.948 24.035 75.312 1.00 45.00 279 ASP A C 1
ATOM 2040 O O . ASP A 1 279 ? -59.194 22.812 75.165 1.00 45.00 279 ASP A O 1
#

Foldseek 3Di:
DDDDDDDPPPPPPPPVPPFAKDKDWDKPALEAEAQDKIKIKIFIATPVRAGAKFWKKKFKAWPPRQTQFIPDTDIADGRRMDMDMGTHHHLVRCVVSPVPPCSADQKTKIWIKMFTADPVPRDGRDMDIDIHIYGYLVNLLVVLVVLLVVLVVVLVVLVVLLVVLVVQLVVCVVVVVVVLNVLSVVLNVLSVQLSVLSVVLSVLSVVLSVCRVPPCPVVNVVSVVVSVVSVVVSVVSVVVSVVSVVVSVVVVVVVVVVVVVVVVVVVPPPDPDDDDDDD

Secondary structure (DSSP, 8-state):
------------------PPEEEEEEES-SEEETT-EEEEEEEEEETTS-B---EEEEEEE-GGG-EEEE--SEE--TTSEEEEEEEPPPHHHHHHTT--S-TT-SEEEEEEEEEEEPTTT--EEEEEEEEEEEE-HHHHHHHHHHHHHHHHHHHHHHHHHHHHHHHHHHHHHTTT-HHHHHHHHHHHHHHHHHHHHHHHHHHHHHHHHHHBTBS-HHHHHHHHHHHHHHHHHHHHHHHHHHHHHHHHHHHHHHHHHHHHHHHHHTTSSS---------

Radius of gyration: 38.31 Å; chains: 1; bounding box: 84×39×167 Å

Sequence (279 aa):
MKLLVVAAFSFLLLLSPAFALNITVSADKAKVMYGENFTLSGAITYDNGTAGQFDYRAAVVAPKGIIVCDSKKTTTAADGTFSLTCSVPTSAQAAALGIPAVATRAVMPLRAGVTVLDPTNFTIVKKYAGNVLAINQDKLKTQLSTLANDMNAFVGNANAISAQCNSIISKAQARNLTLVANKCQSIKDKVASVVSSAKNITAEAREAEGKIGSANIEGLRDRLSTIRENMKGLIEDVKDAREEIKSAKWEAVAIKTSTSNSAGRSGLSVQTRNTAAGD

pLDDT: mean 76.65, std 15.65, range [30.83, 94.25]